Protein AF-A0A9W7Y046-F1 (afdb_monomer)

Nearest PDB structures (foldseek):
  8bvw-assembly1_M  TM=7.576E-01  e=1.157E-14  Homo sapiens
  7o4i-assembly1_M  TM=6.828E-01  e=9.650E-15  Saccharomyces cerevisiae S288C
  7nvu-assembly1_M  TM=6.278E-01  e=8.425E-15  Homo sapiens
  8wak-assembly1_R  TM=6.613E-01  e=2.612E-14  Homo sapiens
  4v1o-assembly1_M  TM=6.181E-01  e=2.107E-12  Saccharomyces cerevisiae

Organism: NCBI:txid147472

InterPro domains:
  IPR000812 Transcription factor TFIIB [PR00685] (34-54)
  IPR000812 Transcription factor TFIIB [PR00685] (149-168)
  IPR000812 Transcription factor TFIIB [PR00685] (175-190)
  IPR000812 Transcription factor TFIIB [PR00685] (256-272)
  IPR000812 Transcription factor TFIIB [PR00685] (288-302)
  IPR000812 Transcription factor TFIIB [PTHR11618] (19-299)
  IPR013137 Zinc finger, TFIIB-type [PS51134] (16-49)
  IPR013150 Transcription factor TFIIB, cyclin-like domain [PF00382] (99-188)
  IPR013150 Transcription factor TFIIB, cyclin-like domain [PF00382] (221-301)
  IPR013763 Cyclin-like domain [SM00385] (107-188)
  IPR013763 Cyclin-like domain [SM00385] (221-302)
  IPR023486 Transcription factor TFIIB, conserved site [PS00782] (141-156)
  IPR023486 Transcription factor TFIIB, conserved site [PS00782] (255-270)
  IPR036915 Cyclin-like superfamily [SSF47954] (101-190)
  IPR036915 Cyclin-like superfamily [SSF47954] (221-318)

pLDDT: mean 77.91, std 18.5, range [30.05, 95.5]

Mean predicted aligned error: 15.94 Å

Radius of gyration: 34.75 Å; Cα contacts (8 Å, |Δi|>4): 343; chains: 1; bounding box: 78×61×117 Å

Foldseek 3Di:
DDDDDDDPPDDDDACPVCADPPPRDHNFDWDADPVFRFIAGPPPRDGRGGHPPPCPPPPDPPPPPPDDDDDDDDDPPDPDPVVVVVVVVVVVVVVVVLVVLLVVLLVLLVVLCVLVVHDPVLSVQLNVLLVVCVVVVLPPPADSLLLSLLSSQLSCQLVLNHDDLVSSCVSSVDDSVRNVVSNVVSLCPVPVCVVVPPPDDDDDDDPNRPNVSSPDNALLSVLVVLCVQVVHDPLLSVLLNLLLVLCVVVVLVPPDDSLLSSLLSSQQSCLQLVNHDDLVSSCVSSVHDSVSSVVSNQSCLVCVVVSCPPVSCVSHVSGDPVSDDDD

Solvent-accessible surface area (backbone atoms only — not comparable to full-atom values): 19439 Å² total; per-residue (Å²): 143,84,82,88,78,85,77,80,79,76,82,75,81,64,70,85,75,50,49,38,92,89,79,63,39,75,73,55,58,72,42,75,41,81,91,73,26,26,35,25,32,72,85,77,64,46,76,58,40,79,56,59,66,80,66,71,74,76,82,68,78,80,78,85,76,86,71,91,71,93,78,79,92,80,72,79,75,78,66,54,72,69,56,46,50,52,52,52,52,49,52,51,52,50,53,56,48,52,53,53,51,50,54,48,43,53,49,50,43,54,52,52,39,59,78,66,71,55,59,82,77,43,54,62,49,18,50,53,48,42,55,52,35,53,77,70,54,64,54,73,96,51,60,64,68,31,46,36,53,22,26,42,54,51,28,27,31,68,71,66,52,63,74,58,67,68,64,53,27,68,78,69,73,42,59,64,69,54,29,51,55,43,31,52,54,47,48,51,62,66,56,62,43,57,77,73,66,73,69,86,86,79,94,69,99,66,80,82,72,67,70,73,60,60,73,61,80,58,36,64,59,47,40,59,56,49,31,56,78,66,71,52,55,69,45,34,44,50,25,18,45,48,39,46,50,44,40,62,78,66,48,75,61,67,96,57,56,44,64,50,51,29,46,21,28,43,51,50,21,20,22,24,46,72,52,70,66,58,58,63,62,49,19,68,71,63,72,45,58,47,68,57,34,51,62,43,36,43,52,52,61,72,44,35,80,76,50,56,37,71,75,41,36,74,54,31,98,61,36,37,79,86,56,53,76,86,121

Structure (mmCIF, N/CA/C/O backbone):
data_AF-A0A9W7Y046-F1
#
_entry.id   AF-A0A9W7Y046-F1
#
loop_
_atom_site.group_PDB
_atom_site.id
_atom_site.type_symbol
_atom_site.label_atom_id
_atom_site.label_alt_id
_atom_site.label_comp_id
_atom_site.label_asym_id
_atom_site.label_entity_id
_atom_site.label_seq_id
_atom_site.pdbx_PDB_ins_code
_atom_site.Cartn_x
_atom_site.Cartn_y
_atom_site.Cartn_z
_atom_site.occupancy
_atom_site.B_iso_or_equiv
_atom_site.auth_seq_id
_atom_site.auth_comp_id
_atom_site.auth_asym_id
_atom_site.auth_atom_id
_atom_site.pdbx_PDB_model_num
ATOM 1 N N . MET A 1 1 ? -21.979 45.450 90.073 1.00 40.62 1 MET A N 1
ATOM 2 C CA . MET A 1 1 ? -21.572 46.487 89.104 1.00 40.62 1 MET A CA 1
ATOM 3 C C . MET A 1 1 ? -20.265 46.067 88.456 1.00 40.62 1 MET A C 1
ATOM 5 O O . MET A 1 1 ? -19.245 46.140 89.117 1.00 40.62 1 MET A O 1
ATOM 9 N N . ALA A 1 2 ? -20.322 45.573 87.221 1.00 33.94 2 ALA A N 1
ATOM 10 C CA . ALA A 1 2 ? -19.276 45.681 86.200 1.00 33.94 2 ALA A CA 1
ATOM 11 C C . ALA A 1 2 ? -19.815 44.972 84.953 1.00 33.94 2 ALA A C 1
ATOM 13 O O . ALA A 1 2 ? -20.138 43.789 84.965 1.00 33.94 2 ALA A O 1
ATOM 14 N N . THR A 1 3 ? -20.033 45.780 83.935 1.00 31.23 3 THR A N 1
ATOM 15 C CA . THR A 1 3 ? -20.720 45.534 82.673 1.00 31.23 3 THR A CA 1
ATOM 16 C C . THR A 1 3 ? -20.011 44.518 81.780 1.00 31.23 3 THR A C 1
ATOM 18 O O . THR A 1 3 ? -18.800 44.593 81.589 1.00 31.23 3 THR A O 1
ATOM 21 N N . ALA A 1 4 ? -20.795 43.629 81.166 1.00 31.83 4 ALA A N 1
ATOM 22 C CA . ALA A 1 4 ? -20.391 42.854 80.002 1.00 31.83 4 ALA A CA 1
ATOM 23 C C . ALA A 1 4 ? -20.115 43.806 78.825 1.00 31.83 4 ALA A C 1
ATOM 25 O O . ALA A 1 4 ? -21.017 44.501 78.359 1.00 31.83 4 ALA A O 1
ATOM 26 N N . ALA A 1 5 ? -18.865 43.845 78.363 1.00 31.48 5 ALA A N 1
ATOM 27 C CA . ALA A 1 5 ? -18.494 44.468 77.101 1.00 31.48 5 ALA A CA 1
ATOM 28 C C . ALA A 1 5 ? -18.494 43.384 76.018 1.00 31.48 5 ALA A C 1
ATOM 30 O O . ALA A 1 5 ? -17.577 42.572 75.913 1.00 31.48 5 ALA A O 1
ATOM 31 N N . THR A 1 6 ? -19.565 43.360 75.237 1.00 34.47 6 THR A N 1
ATOM 32 C CA . THR A 1 6 ? -19.702 42.580 74.010 1.00 34.47 6 THR A CA 1
ATOM 33 C C . THR A 1 6 ? -18.684 43.103 72.992 1.00 34.47 6 THR A C 1
ATOM 35 O O . THR A 1 6 ? -18.906 44.152 72.391 1.00 34.47 6 THR A O 1
ATOM 38 N N . SER A 1 7 ? -17.552 42.418 72.790 1.00 32.16 7 SER A N 1
ATOM 39 C CA . SER A 1 7 ? -16.697 42.696 71.632 1.00 32.16 7 SER A CA 1
ATOM 40 C C . SER A 1 7 ? -17.221 41.892 70.444 1.00 32.16 7 SER A C 1
ATOM 42 O O . SER A 1 7 ? -17.138 40.667 70.376 1.00 32.16 7 SER A O 1
ATOM 44 N N . ALA A 1 8 ? -17.849 42.607 69.515 1.00 30.09 8 ALA A N 1
ATOM 45 C CA . ALA A 1 8 ? -18.245 42.077 68.226 1.00 30.09 8 ALA A CA 1
ATOM 46 C C . ALA A 1 8 ? -16.988 41.596 67.484 1.00 30.09 8 ALA A C 1
ATOM 48 O O . ALA A 1 8 ? -16.158 42.404 67.068 1.00 30.09 8 ALA A O 1
ATOM 49 N N . ALA A 1 9 ? -16.835 40.280 67.323 1.00 30.70 9 ALA A N 1
ATOM 50 C CA . ALA A 1 9 ? -15.861 39.724 66.398 1.00 30.70 9 ALA A CA 1
ATOM 51 C C . ALA A 1 9 ? -16.276 40.154 64.985 1.00 30.70 9 ALA A C 1
ATOM 53 O O . ALA A 1 9 ? -17.263 39.666 64.435 1.00 30.70 9 ALA A O 1
ATOM 54 N N . ALA A 1 10 ? -15.558 41.136 64.443 1.00 30.05 10 ALA A N 1
ATOM 55 C CA . ALA A 1 10 ? -15.761 41.646 63.101 1.00 30.05 10 ALA A CA 1
ATOM 56 C C . ALA A 1 10 ? -15.714 40.483 62.101 1.00 30.05 10 ALA A C 1
ATOM 58 O O . ALA A 1 10 ? -14.707 39.781 61.986 1.00 30.05 10 ALA A O 1
ATOM 59 N N . VAL A 1 11 ? -16.817 40.282 61.382 1.00 34.81 11 VAL A N 1
ATOM 60 C CA . VAL A 1 11 ? -16.889 39.379 60.235 1.00 34.81 11 VAL A CA 1
ATOM 61 C C . VAL A 1 11 ? -15.851 39.865 59.221 1.00 34.81 11 VAL A C 1
ATOM 63 O O . VAL A 1 11 ? -16.035 40.907 58.593 1.00 34.81 11 VAL A O 1
ATOM 66 N N . ARG A 1 12 ? -14.723 39.156 59.094 1.00 36.94 12 ARG A N 1
ATOM 67 C CA . ARG A 1 12 ? -13.732 39.437 58.046 1.00 36.94 12 ARG A CA 1
ATOM 68 C C . ARG A 1 12 ? -14.394 39.157 56.685 1.00 36.94 12 ARG A C 1
ATOM 70 O O . ARG A 1 12 ? -14.942 38.066 56.516 1.00 36.94 12 ARG A O 1
ATOM 77 N N . PRO A 1 13 ? -14.397 40.109 55.733 1.00 40.88 13 PRO A N 1
ATOM 78 C CA . PRO A 1 13 ? -15.029 39.905 54.434 1.00 40.88 13 PRO A CA 1
ATOM 79 C C . PRO A 1 13 ? -14.355 38.744 53.693 1.00 40.88 13 PRO A C 1
ATOM 81 O O . PRO A 1 13 ? -13.132 38.618 53.698 1.00 40.88 13 PRO A O 1
ATOM 84 N N . SER A 1 14 ? -15.172 37.875 53.091 1.00 47.06 14 SER A N 1
ATOM 85 C CA . SER A 1 14 ? -14.705 36.712 52.336 1.00 47.06 14 SER A CA 1
ATOM 86 C C . SER A 1 14 ? -14.016 37.132 51.033 1.00 47.06 14 SER A C 1
ATOM 88 O O . SER A 1 14 ? -14.243 38.229 50.522 1.00 47.06 14 SER A O 1
ATOM 90 N N . ALA A 1 15 ? -13.226 36.220 50.458 1.00 51.12 15 ALA A N 1
ATOM 91 C CA . ALA A 1 15 ? -12.509 36.339 49.181 1.00 51.12 15 ALA A CA 1
ATOM 92 C C . ALA A 1 15 ? -13.356 36.758 47.946 1.00 51.12 15 ALA A C 1
ATOM 94 O O . ALA A 1 15 ? -12.827 36.846 46.840 1.00 51.12 15 ALA A O 1
ATOM 95 N N . ALA A 1 16 ? -14.657 37.026 48.099 1.00 54.25 16 ALA A N 1
ATOM 96 C CA . ALA A 1 16 ? -15.565 37.442 47.033 1.00 54.25 16 ALA A CA 1
ATOM 97 C C . ALA A 1 16 ? -15.310 38.870 46.503 1.00 54.25 16 ALA A C 1
ATOM 99 O O . ALA A 1 16 ? -15.777 39.200 45.417 1.00 54.25 16 ALA A O 1
ATOM 100 N N . SER A 1 17 ? -14.579 39.718 47.235 1.00 58.78 17 SER A N 1
ATOM 101 C CA . SER A 1 17 ? -14.312 41.113 46.843 1.00 58.78 17 SER A CA 1
ATOM 102 C C . SER A 1 17 ? -13.130 41.293 45.881 1.00 58.78 17 SER A C 1
ATOM 104 O O . SER A 1 17 ? -12.908 42.405 45.411 1.00 58.78 17 SER A O 1
ATOM 106 N N . GLY A 1 18 ? -12.364 40.235 45.580 1.00 66.75 18 GLY A N 1
ATOM 107 C CA . GLY A 1 18 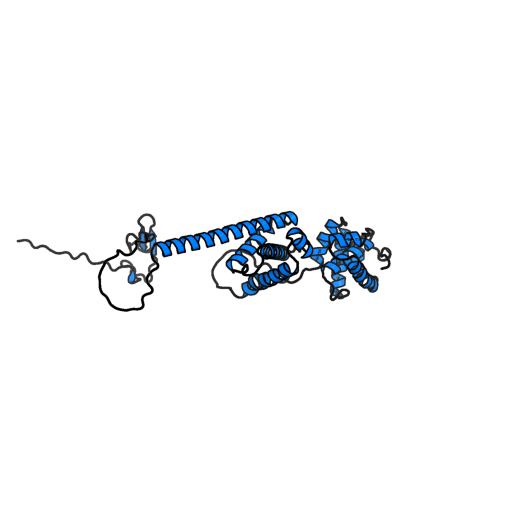? -11.236 40.299 44.642 1.00 66.75 18 GLY A CA 1
ATOM 108 C C . GLY A 1 18 ? -10.060 41.175 45.098 1.00 66.75 18 GLY A C 1
ATOM 109 O O . GLY A 1 18 ? -9.217 41.511 44.272 1.00 66.75 18 GLY A O 1
ATOM 110 N N . VAL A 1 19 ? -9.993 41.540 46.385 1.00 78.31 19 VAL A N 1
ATOM 111 C CA . VAL A 1 19 ? -8.955 42.396 46.988 1.00 78.31 19 VAL A CA 1
ATOM 112 C C . VAL A 1 19 ? -8.397 41.713 48.240 1.00 78.31 19 VAL A C 1
ATOM 114 O O . VAL A 1 19 ? -9.167 41.231 49.071 1.00 78.31 19 VAL A O 1
ATOM 117 N N . CYS A 1 20 ? -7.070 41.689 48.416 1.00 74.56 20 CYS A N 1
ATOM 118 C CA . CYS A 1 20 ? -6.472 41.196 49.666 1.00 74.56 20 CYS A CA 1
ATOM 119 C C . CYS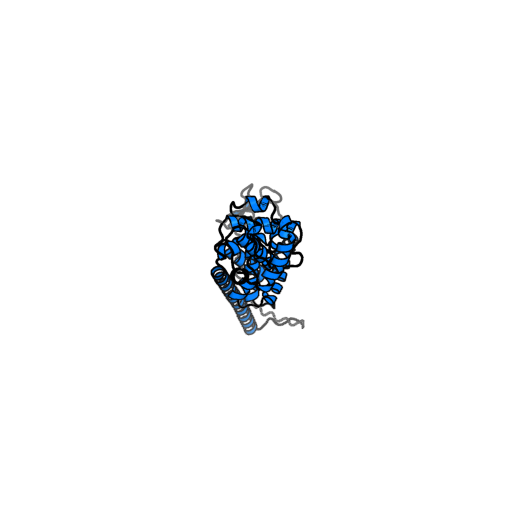 A 1 20 ? -6.765 42.168 50.832 1.00 74.56 20 CYS A C 1
ATOM 121 O O . CYS A 1 20 ? -6.488 43.362 50.694 1.00 74.56 20 CYS A O 1
ATOM 123 N N . PRO A 1 21 ? -7.273 41.701 51.990 1.00 71.75 21 PRO A N 1
ATOM 124 C CA . PRO A 1 21 ? -7.640 42.574 53.109 1.00 71.75 21 PRO A CA 1
ATOM 125 C C . PRO A 1 21 ? -6.453 43.332 53.724 1.00 71.75 21 PRO A C 1
ATOM 127 O O . PRO A 1 21 ? -6.637 44.459 54.182 1.00 71.75 21 PRO A O 1
ATOM 130 N N . ASP A 1 22 ? -5.249 42.753 53.693 1.00 77.12 22 ASP A N 1
ATOM 131 C CA . ASP A 1 22 ? -4.083 43.328 54.375 1.00 77.12 22 ASP A CA 1
ATOM 132 C C . ASP A 1 22 ? -3.225 44.206 53.445 1.00 77.12 22 ASP A C 1
ATOM 134 O O . ASP A 1 22 ? -2.802 45.288 53.845 1.00 77.12 22 ASP A O 1
ATOM 138 N N . CYS A 1 23 ? -3.013 43.810 52.183 1.00 81.62 23 CYS A N 1
ATOM 139 C CA . CYS A 1 23 ? -2.178 44.570 51.235 1.00 81.62 23 CYS A CA 1
ATOM 140 C C . CYS A 1 23 ? -2.959 45.323 50.142 1.00 81.62 23 CYS A C 1
ATOM 142 O O . CYS A 1 23 ? -2.359 46.068 49.371 1.00 81.62 23 CYS A O 1
ATOM 144 N N . ARG A 1 24 ? -4.288 45.152 50.070 1.00 76.75 24 ARG A N 1
ATOM 145 C CA . ARG A 1 24 ? -5.211 45.847 49.145 1.00 76.75 24 ARG A CA 1
ATOM 146 C C . ARG A 1 24 ? -4.882 45.735 47.644 1.00 76.75 24 ARG A C 1
ATOM 148 O O . ARG A 1 24 ? -5.376 46.523 46.842 1.00 76.75 24 ARG A O 1
ATOM 155 N N . LEU A 1 25 ? -4.090 44.739 47.246 1.00 75.88 25 LEU A N 1
ATOM 156 C CA . LEU A 1 25 ? -3.794 44.429 45.842 1.00 75.88 25 LEU A CA 1
ATOM 157 C C . LEU A 1 25 ? -5.026 43.869 45.111 1.00 75.88 25 LEU A C 1
ATOM 159 O O . LEU A 1 25 ? -5.769 43.067 45.682 1.00 75.88 2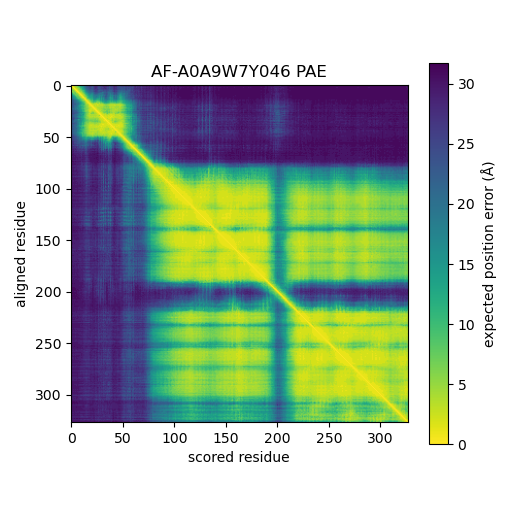5 LEU A O 1
ATOM 163 N N . THR A 1 26 ? -5.206 44.285 43.849 1.00 74.88 26 THR A N 1
ATOM 164 C CA . THR A 1 26 ? -6.344 43.919 42.984 1.00 74.88 26 THR A CA 1
ATOM 165 C C . THR A 1 26 ? -5.859 43.596 41.555 1.00 74.88 26 THR A C 1
ATOM 167 O O . THR A 1 26 ? -5.340 44.502 40.902 1.00 74.88 26 THR A O 1
ATOM 170 N N . PRO A 1 27 ? -6.036 42.367 41.028 1.00 64.88 27 PRO A N 1
ATOM 171 C CA . PRO A 1 27 ? -6.380 41.142 41.752 1.00 64.88 27 PRO A CA 1
ATOM 172 C C . PRO A 1 27 ? -5.184 40.633 42.586 1.00 64.88 27 PRO A C 1
ATOM 174 O O . PRO A 1 27 ? -4.038 40.772 42.153 1.00 64.88 27 PRO A O 1
ATOM 177 N N . PRO A 1 28 ? -5.406 40.057 43.780 1.00 72.31 28 PRO A N 1
ATOM 178 C CA . PRO A 1 28 ? -4.328 39.503 44.585 1.00 72.31 28 PRO A CA 1
ATOM 179 C C . PRO A 1 28 ? -3.782 38.223 43.950 1.00 72.31 28 PRO A C 1
ATOM 181 O O . PRO A 1 28 ? -4.543 37.372 43.492 1.00 72.31 28 PRO A O 1
ATOM 184 N N . ASP A 1 29 ? -2.462 38.073 43.971 1.00 76.38 29 ASP A N 1
ATOM 185 C CA . ASP A 1 29 ? -1.803 36.821 43.611 1.00 76.38 29 ASP A CA 1
ATOM 186 C C . ASP A 1 29 ? -1.935 35.840 44.788 1.00 76.38 29 ASP A C 1
ATOM 188 O O . ASP A 1 29 ? -1.504 36.143 45.910 1.00 76.38 29 ASP A O 1
ATOM 192 N N . LEU A 1 30 ? -2.623 34.718 44.565 1.00 80.69 30 LEU A N 1
ATOM 193 C CA . LEU A 1 30 ? -3.033 33.773 45.606 1.00 80.69 30 LEU A CA 1
ATOM 194 C C . LEU A 1 30 ? -2.348 32.423 45.402 1.00 80.69 30 LEU A C 1
ATOM 196 O O . LEU A 1 30 ? -2.475 31.796 44.351 1.00 80.69 30 LEU A O 1
ATOM 200 N N . VAL A 1 31 ? -1.677 31.951 46.448 1.00 79.06 31 VAL A N 1
ATOM 201 C CA . VAL A 1 31 ? -0.983 30.664 46.493 1.00 79.06 31 VAL A CA 1
ATOM 202 C C . VAL A 1 31 ? -1.699 29.752 47.480 1.00 79.06 31 VAL A C 1
ATOM 204 O O . VAL A 1 31 ? -2.110 30.172 48.560 1.00 79.06 31 VAL A O 1
ATOM 207 N N . HIS A 1 32 ? -1.863 28.491 47.098 1.00 78.94 32 HIS A N 1
ATOM 208 C CA . HIS A 1 32 ? -2.494 27.486 47.941 1.00 78.94 32 HIS A CA 1
ATOM 209 C C . HIS A 1 32 ? -1.436 26.797 48.804 1.00 78.94 32 HIS A C 1
ATOM 211 O O . HIS A 1 32 ? -0.511 26.182 48.266 1.00 78.94 32 HIS A O 1
ATOM 217 N N . ASP A 1 33 ? -1.578 26.870 50.125 1.00 78.56 33 ASP A N 1
ATOM 218 C CA . ASP A 1 33 ? -0.764 26.069 51.032 1.00 78.56 33 ASP A CA 1
ATOM 219 C C . ASP A 1 33 ? -1.424 24.701 51.223 1.00 78.56 33 ASP A C 1
ATOM 221 O O . ASP A 1 33 ? -2.427 24.547 51.919 1.00 78.56 33 ASP A O 1
ATOM 225 N N . PHE A 1 34 ? -0.860 23.686 50.572 1.00 69.31 34 PHE A N 1
ATOM 226 C CA . PHE A 1 34 ? -1.387 22.322 50.598 1.00 69.31 34 PHE A CA 1
ATOM 227 C C . PHE A 1 34 ? -1.268 21.642 51.968 1.00 69.31 34 PHE A C 1
ATOM 229 O O . PHE A 1 34 ? -1.985 20.670 52.210 1.00 69.31 34 PHE A O 1
ATOM 236 N N . ALA A 1 35 ? -0.389 22.117 52.858 1.00 72.31 35 ALA A N 1
ATOM 237 C CA . ALA A 1 35 ? -0.226 21.523 54.185 1.00 72.31 35 ALA A CA 1
ATOM 238 C C . ALA A 1 35 ? -1.354 21.938 55.142 1.00 72.31 35 ALA A C 1
ATOM 240 O O . ALA A 1 35 ? -1.799 21.139 55.967 1.00 72.31 35 ALA A O 1
ATOM 241 N N . THR A 1 36 ? -1.834 23.175 55.015 1.00 73.50 36 THR A N 1
ATOM 242 C CA . THR A 1 36 ? -2.875 23.754 55.879 1.00 73.50 36 THR A CA 1
ATOM 243 C C . THR A 1 36 ? -4.252 23.789 55.208 1.00 73.50 36 THR A C 1
ATOM 245 O O . THR A 1 36 ? -5.276 23.750 55.897 1.00 73.50 36 THR A O 1
ATOM 248 N N . GLY A 1 37 ? -4.288 23.771 53.871 1.00 71.25 37 GLY A N 1
ATOM 249 C CA . GLY A 1 37 ? -5.496 23.929 53.061 1.00 71.25 37 GLY A CA 1
ATOM 250 C C . GLY A 1 37 ? -5.953 25.383 52.946 1.00 71.25 37 GLY A C 1
ATOM 251 O O . GLY A 1 37 ? -7.127 25.627 52.672 1.00 71.25 37 GLY A O 1
ATOM 252 N N . ASP A 1 38 ? -5.064 26.342 53.198 1.00 80.31 38 ASP A N 1
ATOM 253 C CA . ASP A 1 38 ? -5.376 27.768 53.192 1.00 80.31 38 ASP A CA 1
ATOM 254 C C . ASP A 1 38 ? -4.983 28.423 51.857 1.00 80.31 38 ASP A C 1
ATOM 256 O O . ASP A 1 38 ? -4.019 28.028 51.195 1.00 80.31 38 ASP A O 1
ATOM 260 N N . LEU A 1 39 ? -5.731 29.457 51.462 1.00 81.50 39 LEU A N 1
ATOM 261 C CA . LEU A 1 39 ? -5.325 30.371 50.393 1.00 81.50 39 LEU A CA 1
ATOM 262 C C . LEU A 1 39 ? -4.586 31.553 51.001 1.00 81.50 39 LEU A C 1
ATOM 264 O O . LEU A 1 39 ? -5.178 32.358 51.725 1.00 81.50 39 LEU A O 1
ATOM 268 N N . LEU A 1 40 ? -3.312 31.680 50.656 1.00 84.12 40 LEU A N 1
ATOM 269 C CA . LEU A 1 40 ? -2.432 32.737 51.127 1.00 84.12 40 LEU A CA 1
ATOM 270 C C . LEU A 1 40 ? -2.189 33.752 50.009 1.00 84.12 40 LEU A C 1
ATOM 272 O O . LEU A 1 40 ? -2.047 33.391 48.841 1.00 84.12 40 LEU A O 1
ATOM 276 N N . CYS A 1 41 ? -2.110 35.036 50.350 1.00 80.94 41 CYS A N 1
ATOM 277 C CA . CYS A 1 41 ? -1.620 36.042 49.411 1.00 80.94 41 CYS A CA 1
ATOM 278 C C . CYS A 1 41 ? -0.097 35.924 49.262 1.00 80.94 41 CYS A C 1
ATOM 280 O O . CYS A 1 41 ? 0.617 36.025 50.257 1.00 80.94 41 CYS A O 1
ATOM 282 N N . ALA A 1 42 ? 0.409 35.810 48.031 1.00 81.31 42 ALA A N 1
ATOM 283 C CA . ALA A 1 42 ? 1.843 35.672 47.756 1.00 81.31 42 ALA A CA 1
ATOM 284 C C . ALA A 1 42 ? 2.688 36.859 48.261 1.00 81.31 42 ALA A C 1
ATOM 286 O O . ALA A 1 42 ? 3.885 36.719 48.490 1.00 81.31 42 ALA A O 1
ATOM 287 N N . HIS A 1 43 ? 2.074 38.036 48.419 1.00 80.38 43 HIS A N 1
ATOM 288 C CA . HIS A 1 43 ? 2.790 39.278 48.709 1.00 80.38 43 HIS A CA 1
ATOM 289 C C . HIS A 1 43 ? 2.929 39.583 50.207 1.00 80.38 43 HIS A C 1
ATOM 291 O O . HIS A 1 43 ? 3.952 40.100 50.638 1.00 80.38 43 HIS A O 1
ATOM 297 N N . CYS A 1 44 ? 1.901 39.286 51.010 1.00 82.44 44 CYS A N 1
ATOM 298 C CA . CYS A 1 44 ? 1.892 39.581 52.450 1.00 82.44 44 CYS A CA 1
ATOM 299 C C . CYS A 1 44 ? 1.681 38.343 53.331 1.00 82.44 44 CYS A C 1
ATOM 301 O O . CYS A 1 44 ? 1.613 38.471 54.549 1.00 82.44 44 CYS A O 1
ATOM 303 N N . ASN A 1 45 ? 1.553 37.158 52.724 1.00 77.81 45 ASN A N 1
ATOM 304 C CA . ASN A 1 45 ? 1.323 35.873 53.387 1.00 77.81 45 ASN A CA 1
ATOM 305 C C . ASN A 1 45 ? 0.083 35.816 54.296 1.00 77.81 45 ASN A C 1
ATOM 307 O O . ASN A 1 45 ? -0.064 34.911 55.115 1.00 77.81 45 ASN A O 1
ATOM 311 N N . ALA A 1 46 ? -0.832 36.774 54.140 1.00 81.56 46 ALA A N 1
ATOM 312 C CA . ALA A 1 46 ? -2.098 36.786 54.847 1.00 81.56 46 ALA A CA 1
ATOM 313 C C . ALA A 1 46 ? -3.004 35.667 54.326 1.00 81.56 46 ALA A C 1
ATOM 315 O O . ALA A 1 46 ? -3.137 35.495 53.110 1.00 81.56 46 ALA A O 1
ATOM 316 N N . SER A 1 47 ? -3.658 34.946 55.240 1.00 79.50 47 SER A N 1
ATOM 317 C CA . SER A 1 47 ? -4.695 33.981 54.874 1.00 79.50 47 SER A CA 1
ATOM 318 C C . SER A 1 47 ? -5.943 34.719 54.403 1.00 79.50 47 SER A C 1
ATOM 320 O O . SER A 1 47 ? -6.597 35.437 55.165 1.00 79.50 47 SER A O 1
ATOM 322 N N . VAL A 1 48 ? -6.234 34.568 53.112 1.00 76.94 48 VAL A N 1
ATOM 323 C CA . VAL A 1 48 ? -7.400 35.146 52.435 1.00 76.94 48 VAL A CA 1
ATOM 324 C C . VAL A 1 48 ? -8.604 34.207 52.552 1.00 76.94 48 VAL A C 1
ATOM 326 O O . VAL A 1 48 ? -9.748 34.664 52.565 1.00 76.94 48 VAL A O 1
ATOM 329 N N . ALA A 1 49 ? -8.366 32.901 52.694 1.00 72.62 49 ALA A N 1
ATOM 330 C CA . ALA A 1 49 ? -9.394 31.926 53.040 1.00 72.62 49 ALA A CA 1
ATOM 331 C C . ALA A 1 49 ? -8.787 30.755 53.819 1.00 72.62 49 ALA A C 1
ATOM 333 O O . ALA A 1 49 ? -7.779 30.187 53.400 1.00 72.62 49 ALA A O 1
ATOM 334 N N . HIS A 1 50 ? -9.442 30.367 54.913 1.00 72.44 50 HIS A N 1
ATOM 335 C CA . HIS A 1 50 ? -9.048 29.206 55.701 1.00 72.44 50 HIS A CA 1
ATOM 336 C C . HIS A 1 50 ? -9.759 27.937 55.235 1.00 72.44 50 HIS A C 1
ATOM 338 O O . HIS A 1 50 ? -10.975 27.941 55.025 1.00 72.44 50 HIS A O 1
ATOM 344 N N . ARG A 1 51 ? -8.998 26.843 55.159 1.00 63.06 51 ARG A N 1
ATOM 345 C CA . ARG A 1 51 ? -9.461 25.470 54.970 1.00 63.06 51 ARG A CA 1
ATOM 346 C C . ARG A 1 51 ? -10.417 25.324 53.784 1.00 63.06 51 ARG A C 1
ATOM 348 O O . ARG A 1 51 ? -11.572 24.908 53.929 1.00 63.06 51 ARG A O 1
ATOM 355 N N . LEU A 1 52 ? -9.885 25.536 52.585 1.00 54.12 52 LEU A N 1
ATOM 356 C CA . LEU A 1 52 ? -10.367 24.837 51.403 1.00 54.12 52 LEU A CA 1
ATOM 357 C C . LEU A 1 52 ? -10.071 23.349 51.596 1.00 54.12 52 LEU A C 1
ATOM 359 O O . LEU A 1 52 ? -9.139 22.779 51.036 1.00 54.12 52 LEU A O 1
ATOM 363 N N . THR A 1 53 ? -10.910 22.679 52.388 1.00 48.59 53 THR A N 1
ATOM 364 C CA . THR A 1 53 ? -11.125 21.265 52.116 1.00 48.59 53 THR A CA 1
ATOM 365 C C . THR A 1 53 ? -11.508 21.216 50.648 1.00 48.59 53 THR A C 1
ATOM 367 O O . THR A 1 53 ? -12.523 21.791 50.246 1.00 48.59 53 THR A O 1
ATOM 370 N N . THR A 1 54 ? -10.695 20.555 49.827 1.00 46.16 54 THR A N 1
ATOM 371 C CA . THR A 1 54 ? -11.238 19.920 48.641 1.00 46.16 54 THR A CA 1
ATOM 372 C C . THR A 1 54 ? -12.286 18.968 49.192 1.00 46.16 54 THR A C 1
ATOM 374 O O . THR A 1 54 ? -12.029 17.809 49.515 1.00 46.16 54 THR A O 1
ATOM 377 N N . GLN A 1 55 ? -13.506 19.475 49.366 1.00 48.09 55 GLN A N 1
ATOM 378 C CA . GLN A 1 55 ? -14.670 18.643 49.261 1.00 48.09 55 GLN A CA 1
ATOM 379 C C . GLN A 1 55 ? -14.563 18.106 47.837 1.00 48.09 55 GLN A C 1
ATOM 381 O O . GLN A 1 55 ? -15.105 18.659 46.887 1.00 48.09 55 GLN A O 1
ATOM 386 N N . SER A 1 56 ? -13.818 17.006 47.683 1.00 44.81 56 SER A N 1
ATOM 387 C CA . SER A 1 56 ? -14.308 15.886 46.906 1.00 44.81 56 SER A CA 1
ATOM 388 C C . SER A 1 56 ? -15.754 15.812 47.332 1.00 44.81 56 SER A C 1
ATOM 390 O O . SER A 1 56 ? -16.009 15.450 48.481 1.00 44.81 56 SER A O 1
ATOM 392 N N . ALA A 1 57 ? -16.644 16.375 46.517 1.00 46.53 57 ALA A N 1
ATOM 393 C CA . ALA A 1 57 ? -18.037 16.495 46.860 1.00 46.53 57 ALA A CA 1
ATOM 394 C C . ALA A 1 57 ? -18.475 15.071 47.175 1.00 46.53 57 ALA A C 1
ATOM 396 O O . ALA A 1 57 ? -18.653 14.248 46.275 1.00 46.53 57 ALA A O 1
ATOM 397 N N . LYS A 1 58 ? -18.558 14.737 48.467 1.00 44.34 58 LYS A N 1
ATOM 398 C CA . LYS A 1 58 ? -19.337 13.601 48.905 1.00 44.34 58 LYS A CA 1
ATOM 399 C C . LYS A 1 58 ? -20.722 14.038 48.511 1.00 44.34 58 LYS A C 1
ATOM 401 O O . LYS A 1 58 ? -21.327 14.878 49.166 1.00 44.34 58 LYS A O 1
ATOM 406 N N . TRP A 1 59 ? -21.130 13.562 47.344 1.00 48.75 59 TRP A N 1
ATOM 407 C CA . TRP A 1 59 ? -22.493 13.631 46.896 1.00 48.75 59 TRP A CA 1
ATOM 408 C C . TRP A 1 59 ? -23.330 13.039 48.027 1.00 48.75 59 TRP A C 1
ATOM 410 O O . TRP A 1 59 ? -23.373 11.822 48.213 1.00 48.75 59 TRP A O 1
ATOM 420 N N . SER A 1 60 ? -23.928 13.911 48.826 1.00 42.81 60 SER A N 1
ATOM 421 C CA . SER A 1 60 ? -25.009 13.556 49.723 1.00 42.81 60 SER A CA 1
ATOM 422 C C . SER A 1 60 ? -26.278 13.736 48.901 1.00 42.81 60 SER A C 1
ATOM 424 O O . SER A 1 60 ? -26.501 14.837 48.392 1.00 42.81 60 SER A O 1
ATOM 426 N N . PRO A 1 61 ? -27.092 12.687 48.690 1.00 38.28 61 PRO A N 1
ATOM 427 C CA . PRO A 1 61 ? -28.405 12.904 48.106 1.00 38.28 61 PRO A CA 1
ATOM 428 C C . PRO A 1 61 ? -29.172 13.883 49.013 1.00 38.28 61 PRO A C 1
ATOM 430 O O . PRO A 1 61 ? -28.998 13.819 50.235 1.00 38.28 61 PRO A O 1
ATOM 433 N N . PRO A 1 62 ? -29.977 14.804 48.455 1.00 39.81 62 PRO A N 1
ATOM 434 C CA . PRO A 1 62 ? -30.795 15.686 49.274 1.00 39.81 62 PRO A CA 1
ATOM 435 C C . PRO A 1 62 ? -31.659 14.832 50.205 1.00 39.81 62 PRO A C 1
ATOM 437 O O . PRO A 1 62 ? -32.263 13.846 49.773 1.00 39.81 62 PRO A O 1
ATOM 440 N N . ALA A 1 63 ? -31.654 15.183 51.493 1.00 39.41 63 ALA A N 1
ATOM 441 C CA . ALA A 1 63 ? -32.538 14.578 52.472 1.00 39.41 63 ALA A CA 1
ATOM 442 C C . ALA A 1 63 ? -33.975 14.731 51.964 1.00 39.41 63 ALA A C 1
ATOM 444 O O . ALA A 1 63 ? -34.389 15.822 51.576 1.00 39.41 63 ALA A O 1
ATOM 445 N N . ALA A 1 64 ? -34.711 13.623 51.919 1.00 42.97 64 ALA A N 1
ATOM 446 C CA . ALA A 1 64 ? -36.131 13.635 51.626 1.00 42.97 64 ALA A CA 1
ATOM 447 C C . ALA A 1 64 ? -36.861 14.283 52.811 1.00 42.97 64 ALA A C 1
ATOM 449 O O . ALA A 1 64 ? -37.373 13.596 53.692 1.00 42.97 64 ALA A O 1
ATOM 450 N N . GLU A 1 65 ? -36.880 15.613 52.855 1.00 36.53 65 GLU A N 1
ATOM 451 C CA . GLU A 1 65 ? -37.871 16.337 53.634 1.00 36.53 65 GLU A CA 1
ATOM 452 C C . GLU A 1 65 ? -39.211 16.167 52.921 1.00 36.53 65 GLU A C 1
ATOM 454 O O . GLU A 1 65 ? -39.485 16.741 51.868 1.00 36.53 65 GLU A O 1
ATOM 459 N N . SER A 1 66 ? -40.035 15.296 53.497 1.00 43.69 66 SER A N 1
ATOM 460 C CA . SER A 1 66 ? -41.455 15.188 53.202 1.00 43.69 66 SER A CA 1
ATOM 461 C C . SER A 1 66 ? -42.139 16.487 53.631 1.00 43.69 66 SER A C 1
ATOM 463 O O . SER A 1 66 ? -42.692 16.570 54.729 1.00 43.69 66 SER A O 1
ATOM 465 N N . LEU A 1 67 ? -42.129 17.492 52.759 1.00 39.53 67 LEU A N 1
ATOM 466 C CA . LEU A 1 67 ? -43.105 18.568 52.814 1.00 39.53 67 LEU A CA 1
ATOM 467 C C . LEU A 1 67 ? -44.152 18.305 51.736 1.00 39.53 67 LEU A C 1
ATOM 469 O O . LEU A 1 67 ? -43.937 18.513 50.543 1.00 39.53 67 LEU A O 1
ATOM 473 N N . ALA A 1 68 ? -45.288 17.781 52.185 1.00 42.69 68 ALA A N 1
ATOM 474 C CA . ALA A 1 68 ? -46.490 17.707 51.385 1.00 42.69 68 ALA A CA 1
ATOM 475 C C . ALA A 1 68 ? -46.966 19.135 51.087 1.00 42.69 68 ALA A C 1
ATOM 477 O O . ALA A 1 68 ? -47.597 19.784 51.918 1.00 42.69 68 ALA A O 1
ATOM 478 N N . SER A 1 69 ? -46.676 19.615 49.886 1.00 37.41 69 SER A N 1
ATOM 479 C CA . SER A 1 69 ? -47.404 20.718 49.270 1.00 37.41 69 SER A CA 1
ATOM 480 C C . SER A 1 69 ? -47.705 20.337 47.827 1.00 37.41 69 SER A C 1
ATOM 482 O O . SER A 1 69 ? -46.896 20.422 46.909 1.00 37.41 69 SER A O 1
ATOM 484 N N . SER A 1 70 ? -48.924 19.843 47.658 1.00 45.78 70 SER A N 1
ATOM 485 C CA . SER A 1 70 ? -49.587 19.628 46.385 1.00 45.78 70 SER A CA 1
ATOM 486 C C . SER A 1 70 ? -49.670 20.938 45.606 1.00 45.78 70 SER A C 1
ATOM 488 O O . SER A 1 70 ? -50.376 21.850 46.031 1.00 45.78 70 SER A O 1
ATOM 490 N N . THR A 1 71 ? -48.984 21.033 44.466 1.00 39.97 71 THR A N 1
ATOM 491 C CA . THR A 1 71 ? -49.432 21.790 43.282 1.00 39.97 71 THR A CA 1
ATOM 492 C C . THR A 1 71 ? -48.500 21.575 42.084 1.00 39.97 71 THR A C 1
ATOM 494 O O . THR A 1 71 ? -47.282 21.528 42.209 1.00 39.97 71 THR A O 1
ATOM 497 N N . SER A 1 72 ? -49.125 21.540 40.906 1.00 41.91 72 SER A N 1
ATOM 498 C CA . SER A 1 72 ? -48.577 21.541 39.540 1.00 41.91 72 SER A CA 1
ATOM 499 C C . SER A 1 72 ? -48.171 20.194 38.919 1.00 41.91 72 SER A C 1
ATOM 501 O O . SER A 1 72 ? -47.097 19.630 39.104 1.00 41.91 72 SER A O 1
ATOM 503 N N . SER A 1 73 ? -49.107 19.724 38.098 1.00 48.44 73 SER A N 1
ATOM 504 C CA . SER A 1 73 ? -48.976 18.743 37.033 1.00 48.44 73 SER A CA 1
ATOM 505 C C . SER A 1 73 ? -47.858 19.121 36.056 1.00 48.44 73 SER A C 1
ATOM 507 O O . SER A 1 73 ? -47.807 20.254 35.581 1.00 48.44 73 SER A O 1
ATOM 509 N N . GLY A 1 74 ? -47.011 18.150 35.706 1.00 48.41 74 GLY A N 1
ATOM 510 C CA . GLY A 1 74 ? -46.055 18.260 34.596 1.00 48.41 74 GLY A CA 1
ATOM 511 C C . GLY A 1 74 ? -44.607 17.883 34.916 1.00 48.41 74 GLY A C 1
ATOM 512 O O . GLY A 1 74 ? -43.769 17.922 34.019 1.00 48.41 74 GLY A O 1
ATOM 513 N N . ALA A 1 75 ? -44.287 17.492 36.151 1.00 41.84 75 ALA A N 1
ATOM 514 C CA . ALA A 1 75 ? -42.961 16.977 36.473 1.00 41.84 75 ALA A CA 1
ATOM 515 C C . ALA A 1 75 ? -42.843 15.523 35.998 1.00 41.84 75 ALA A C 1
ATOM 517 O O . ALA A 1 75 ? -43.583 14.651 36.447 1.00 41.84 75 ALA A O 1
ATOM 518 N N . SER A 1 76 ? -41.915 15.264 35.075 1.00 58.25 76 SER A N 1
ATOM 519 C CA . SER A 1 76 ? -41.485 13.900 34.766 1.00 58.25 76 SER A CA 1
ATOM 520 C C . SER A 1 76 ? -41.011 13.260 36.068 1.00 58.25 76 SER A C 1
ATOM 522 O O . SER A 1 76 ? -40.000 13.696 36.621 1.00 58.25 76 SER A O 1
ATOM 524 N N . GLU A 1 77 ? -41.767 12.290 36.588 1.00 59.44 77 GLU A N 1
ATOM 525 C CA . GLU A 1 77 ? -41.384 11.562 37.794 1.00 59.44 77 GLU A CA 1
ATOM 526 C C . GLU A 1 77 ? -39.940 11.061 37.639 1.00 59.44 77 GLU A C 1
ATOM 528 O O . GLU A 1 77 ? -39.595 10.490 36.593 1.00 59.44 77 GLU A O 1
ATOM 533 N N . PRO A 1 78 ? -39.062 11.279 38.637 1.00 62.16 78 PRO A N 1
ATOM 534 C CA . PRO A 1 78 ? -37.733 10.701 38.595 1.00 62.16 78 PRO A CA 1
ATOM 535 C C . PRO A 1 78 ? -37.875 9.177 38.481 1.00 62.16 78 PRO A C 1
ATOM 537 O O . PRO A 1 78 ? -38.723 8.587 39.158 1.00 62.16 78 PRO A O 1
ATOM 540 N N . PRO A 1 79 ? -37.079 8.519 37.618 1.00 67.06 79 PRO A N 1
ATOM 541 C CA . PRO A 1 79 ? -37.195 7.085 37.406 1.00 67.06 79 PRO A CA 1
ATOM 542 C C . PRO A 1 79 ? -37.090 6.364 38.749 1.00 67.06 79 PRO A C 1
ATOM 544 O O . PRO A 1 79 ? -36.210 6.675 39.555 1.00 67.06 79 PRO A O 1
ATOM 547 N N . SER A 1 80 ? -37.978 5.391 38.975 1.00 80.00 80 SER A N 1
ATOM 548 C CA . SER A 1 80 ? -37.949 4.562 40.181 1.00 80.00 80 SER A CA 1
ATOM 549 C C . SER A 1 80 ? -36.526 4.031 40.424 1.00 80.00 80 SER A C 1
ATOM 551 O O . SER A 1 80 ? -35.793 3.773 39.463 1.00 80.00 80 SER A O 1
ATOM 553 N N . PRO A 1 81 ? -36.084 3.849 41.681 1.00 79.19 81 PRO A N 1
ATOM 554 C CA . PRO A 1 81 ? -34.699 3.474 41.989 1.00 79.19 81 PRO A CA 1
ATOM 555 C C . PRO A 1 81 ? -34.254 2.193 41.264 1.00 79.19 81 PRO A C 1
ATOM 557 O O . PRO A 1 81 ? -33.099 2.078 40.856 1.00 79.19 81 PRO A O 1
ATOM 560 N N . ILE A 1 82 ? -35.194 1.276 41.011 1.00 79.38 82 ILE A N 1
ATOM 561 C CA . ILE A 1 82 ? -34.997 0.058 40.216 1.00 79.38 82 ILE A CA 1
ATOM 562 C C . ILE A 1 82 ? -34.712 0.396 38.744 1.00 79.38 82 ILE A C 1
ATOM 564 O O . ILE A 1 82 ? -33.759 -0.126 38.161 1.00 79.38 82 ILE A O 1
ATOM 568 N N . LEU A 1 83 ? -35.496 1.295 38.140 1.00 81.00 83 LEU A N 1
ATOM 569 C CA . LEU A 1 83 ? -35.283 1.749 36.767 1.00 81.00 83 LEU A CA 1
ATOM 570 C C . LEU A 1 83 ? -33.966 2.530 36.638 1.00 81.00 83 LEU A C 1
ATOM 572 O O . LEU A 1 83 ? -33.210 2.290 35.698 1.00 81.00 83 LEU A O 1
ATOM 576 N N . ALA A 1 84 ? -33.636 3.385 37.610 1.00 78.69 84 ALA A N 1
ATOM 577 C CA . ALA A 1 84 ? -32.373 4.122 37.653 1.00 78.69 84 ALA A CA 1
ATOM 578 C C . ALA A 1 84 ? -31.157 3.184 37.793 1.00 78.69 84 ALA A C 1
ATOM 580 O O . ALA A 1 84 ? -30.142 3.359 37.111 1.00 78.69 84 ALA A O 1
ATOM 581 N N . GLN A 1 85 ? -31.252 2.144 38.628 1.00 82.69 85 GLN A N 1
ATOM 582 C CA . GLN A 1 85 ? -30.218 1.113 38.757 1.00 82.69 85 GLN A CA 1
ATOM 583 C C . GLN A 1 85 ? -30.073 0.287 37.469 1.00 82.69 85 GLN A C 1
ATOM 585 O O . GLN A 1 85 ? -28.948 0.035 37.030 1.00 82.69 85 GLN A O 1
ATOM 590 N N . ALA A 1 86 ? -31.183 -0.076 36.821 1.00 79.44 86 ALA A N 1
ATOM 591 C CA . ALA A 1 86 ? -31.180 -0.765 35.530 1.00 79.44 86 ALA A CA 1
ATOM 592 C C . ALA A 1 86 ? -30.607 0.106 34.394 1.00 79.44 86 ALA A C 1
ATOM 594 O O . ALA A 1 86 ? -29.899 -0.388 33.517 1.00 79.44 86 ALA A O 1
ATOM 595 N N . GLN A 1 87 ? -30.863 1.416 34.406 1.00 83.00 87 GLN A N 1
ATOM 596 C CA . GLN A 1 87 ? -30.262 2.363 33.463 1.00 83.00 87 GLN A CA 1
ATOM 597 C C . GLN A 1 87 ? -28.745 2.481 33.673 1.00 83.00 87 GLN A C 1
ATOM 599 O O . GLN A 1 87 ? -27.994 2.450 32.696 1.00 83.00 87 GLN A O 1
ATOM 604 N N . ARG A 1 88 ? -28.276 2.534 34.929 1.00 81.44 88 ARG A N 1
ATOM 605 C CA . ARG A 1 88 ? -26.838 2.548 35.270 1.00 81.44 88 ARG A CA 1
ATOM 606 C C . ARG A 1 88 ? -26.122 1.245 34.904 1.00 81.44 88 ARG A C 1
ATOM 608 O O . ARG A 1 88 ? -24.982 1.276 34.444 1.00 81.44 88 ARG A O 1
ATOM 615 N N . SER A 1 89 ? -26.763 0.090 35.087 1.00 80.94 89 SER A N 1
ATOM 616 C CA . SER A 1 89 ? -26.171 -1.195 34.690 1.00 80.94 89 SER A CA 1
ATOM 617 C C . SER A 1 89 ? -26.082 -1.323 33.167 1.00 80.94 89 SER A C 1
ATOM 619 O O . SER A 1 89 ? -25.049 -1.750 32.645 1.00 80.94 89 SER A O 1
ATOM 621 N N . ARG A 1 90 ? -27.112 -0.862 32.442 1.00 76.88 90 ARG A N 1
ATOM 622 C CA . ARG A 1 90 ? -27.103 -0.784 30.973 1.00 76.88 90 ARG A CA 1
ATOM 623 C C . ARG A 1 90 ? -26.008 0.144 30.453 1.00 76.88 90 ARG A C 1
ATOM 625 O O . ARG A 1 90 ? -25.268 -0.263 29.560 1.00 76.88 90 ARG A O 1
ATOM 632 N N . SER A 1 91 ? -25.857 1.348 31.008 1.00 81.88 91 SER A N 1
ATOM 633 C CA . SER A 1 91 ? -24.808 2.279 30.566 1.00 81.88 91 SER A CA 1
ATOM 634 C C . SER A 1 91 ? -23.405 1.715 30.810 1.00 81.88 91 SER A C 1
ATOM 636 O O . SER A 1 91 ? -22.570 1.740 29.905 1.00 81.88 91 SER A O 1
ATOM 638 N N . ARG A 1 92 ? -23.167 1.089 31.971 1.00 83.62 92 ARG A N 1
ATOM 639 C CA . ARG A 1 92 ? -21.896 0.410 32.271 1.00 83.62 92 ARG A CA 1
ATOM 640 C C . ARG A 1 92 ? -21.603 -0.737 31.298 1.00 83.62 92 ARG A C 1
ATOM 642 O O . ARG A 1 92 ? -20.474 -0.865 30.826 1.00 83.62 92 ARG A O 1
ATOM 649 N N . ALA A 1 93 ? -22.611 -1.539 30.952 1.00 84.12 93 ALA A N 1
ATOM 650 C CA . ALA A 1 93 ? -22.463 -2.639 30.000 1.00 84.12 93 ALA A CA 1
ATOM 651 C C . ALA A 1 93 ? -22.114 -2.153 28.580 1.00 84.12 93 ALA A C 1
ATOM 653 O O . ALA A 1 93 ? -21.318 -2.795 27.888 1.00 84.12 93 ALA A O 1
ATOM 654 N N . VAL A 1 94 ? -22.667 -1.012 28.148 1.00 84.00 94 VAL A N 1
ATOM 655 C CA . VAL A 1 94 ? -22.343 -0.391 26.851 1.00 84.00 94 VAL A CA 1
ATOM 656 C C . VAL A 1 94 ? -20.885 0.064 26.811 1.00 84.00 94 VAL A C 1
ATOM 658 O O . VAL A 1 94 ? -20.172 -0.299 25.875 1.00 84.00 94 VAL A O 1
ATOM 661 N N . VAL A 1 95 ? -20.421 0.776 27.842 1.00 83.38 95 VAL A N 1
ATOM 662 C CA . VAL A 1 95 ? -19.022 1.233 27.937 1.00 83.38 95 VAL A CA 1
ATOM 663 C C . VAL A 1 95 ? -18.061 0.042 27.937 1.00 83.38 95 VAL A C 1
ATOM 665 O O . VAL A 1 95 ? -17.109 0.004 27.163 1.00 83.38 95 VAL A O 1
ATOM 668 N N . GLN A 1 96 ? -18.356 -1.003 28.715 1.00 87.75 96 GLN A N 1
ATOM 669 C CA . GLN A 1 96 ? -17.526 -2.210 28.757 1.00 87.75 96 GLN A CA 1
ATOM 670 C C . GLN A 1 96 ? -17.521 -2.980 27.425 1.00 87.75 96 GLN A C 1
ATOM 672 O O . GLN A 1 96 ? -16.564 -3.685 27.100 1.00 87.75 96 GLN A O 1
ATOM 677 N N . ARG A 1 97 ? -18.596 -2.896 26.633 1.00 85.38 97 ARG A N 1
ATOM 678 C CA . ARG A 1 97 ? -18.629 -3.466 25.280 1.00 85.38 97 ARG A CA 1
ATOM 679 C C . ARG A 1 97 ? -17.759 -2.660 24.316 1.00 85.38 97 ARG A C 1
ATOM 681 O O . ARG A 1 97 ? -17.037 -3.268 23.533 1.00 85.38 97 ARG A O 1
ATOM 688 N N . GLN A 1 98 ? -17.816 -1.331 24.381 1.00 84.69 98 GLN A N 1
ATOM 689 C CA . GLN A 1 98 ? -16.983 -0.451 23.557 1.00 84.69 98 GLN A CA 1
ATOM 690 C C . GLN A 1 98 ? -15.494 -0.655 23.853 1.00 84.69 98 GLN A C 1
ATOM 692 O O . GLN A 1 98 ? -14.725 -0.863 22.919 1.00 84.69 98 GLN A O 1
ATOM 697 N N . GLU A 1 99 ? -15.116 -0.724 25.130 1.00 87.44 99 GLU A N 1
ATOM 698 C CA . GLU A 1 99 ? -13.732 -0.974 25.550 1.00 87.44 99 GLU A CA 1
ATOM 699 C C . GLU A 1 99 ? -13.209 -2.324 25.032 1.00 87.44 99 GLU A C 1
ATOM 701 O O . GLU A 1 99 ? -12.145 -2.401 24.423 1.00 87.44 99 GLU A O 1
ATOM 706 N N . ARG A 1 100 ? -13.998 -3.399 25.169 1.00 88.69 100 ARG A N 1
ATOM 707 C CA . ARG A 1 100 ? -13.625 -4.723 24.635 1.00 88.69 100 ARG A CA 1
ATOM 708 C C . ARG A 1 100 ? -13.472 -4.723 23.113 1.00 88.69 100 ARG A C 1
ATOM 710 O O . ARG A 1 100 ? -12.568 -5.371 22.588 1.00 88.69 100 ARG A O 1
ATOM 717 N N . ASN A 1 101 ? -14.343 -4.011 22.399 1.00 88.00 101 ASN A N 1
ATOM 718 C CA . ASN A 1 101 ? -14.253 -3.890 20.944 1.00 88.00 101 ASN A CA 1
ATOM 719 C C . ASN A 1 101 ? -12.993 -3.123 20.521 1.00 88.00 101 ASN A C 1
ATOM 721 O O . ASN A 1 101 ? -12.316 -3.549 19.586 1.00 88.00 101 ASN A O 1
ATOM 725 N N . LEU A 1 102 ? -12.665 -2.035 21.224 1.00 89.25 102 LEU A N 1
ATOM 726 C CA . LEU A 1 102 ? -11.441 -1.270 21.006 1.00 89.25 102 LEU A CA 1
ATOM 727 C C . LEU A 1 102 ? -10.210 -2.158 21.212 1.00 89.25 102 LEU A C 1
ATOM 729 O O . LEU A 1 102 ? -9.377 -2.261 20.316 1.00 89.25 102 LEU A O 1
ATOM 733 N N . GLN A 1 103 ? -10.128 -2.865 22.340 1.00 91.62 103 GLN A N 1
ATOM 734 C CA . GLN A 1 103 ? -9.011 -3.769 22.637 1.00 91.62 103 GLN A CA 1
ATOM 735 C C . GLN A 1 103 ? -8.848 -4.862 21.576 1.00 91.62 103 GLN A C 1
ATOM 737 O O . GLN A 1 103 ? -7.731 -5.133 21.131 1.00 91.62 103 GLN A O 1
ATOM 742 N N . ARG A 1 104 ? -9.960 -5.441 21.107 1.00 92.69 104 ARG A N 1
ATOM 743 C CA . ARG A 1 104 ? -9.946 -6.405 20.001 1.00 92.69 104 ARG A CA 1
ATOM 744 C C . ARG A 1 104 ? -9.364 -5.792 18.727 1.00 92.69 104 ARG A C 1
ATOM 746 O O . ARG A 1 104 ? -8.480 -6.394 18.124 1.00 92.69 104 ARG A O 1
ATOM 753 N N . ALA A 1 105 ? -9.824 -4.607 18.332 1.00 92.00 105 ALA A N 1
ATOM 754 C CA . ALA A 1 105 ? -9.350 -3.948 17.118 1.00 92.00 105 ALA A CA 1
ATOM 755 C C . ALA A 1 105 ? -7.859 -3.571 17.199 1.00 92.00 105 ALA A C 1
ATOM 757 O O . ALA A 1 105 ? -7.122 -3.769 16.235 1.00 92.00 105 ALA A O 1
ATOM 758 N N . LEU A 1 106 ? -7.382 -3.098 18.355 1.00 94.00 106 LEU A N 1
ATOM 759 C CA . LEU A 1 106 ? -5.956 -2.826 18.582 1.00 94.00 106 LEU A CA 1
ATOM 760 C C . LEU A 1 106 ? -5.111 -4.113 18.489 1.00 94.00 106 LEU A C 1
ATOM 762 O O . LEU A 1 106 ? -4.014 -4.102 17.919 1.00 94.00 106 LEU A O 1
ATOM 766 N N . GLY A 1 107 ? -5.645 -5.237 18.979 1.00 94.75 107 GLY A N 1
ATOM 767 C CA . GLY A 1 107 ? -5.058 -6.564 18.788 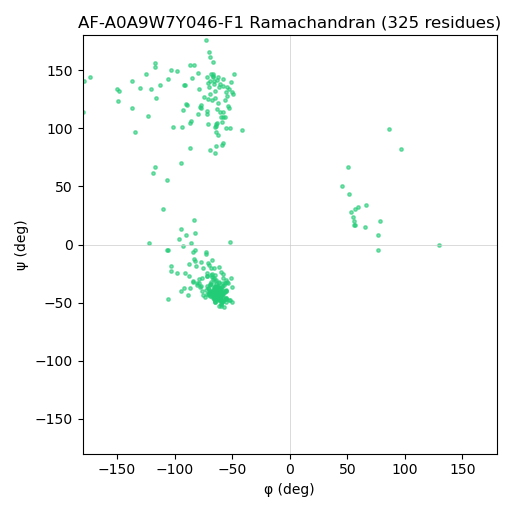1.00 94.75 107 GLY A CA 1
ATOM 768 C C . GLY A 1 107 ? -4.976 -6.968 17.311 1.00 94.75 107 GLY A C 1
ATOM 769 O O . GLY A 1 107 ? -3.909 -7.378 16.851 1.00 94.75 107 GLY A O 1
ATOM 770 N N . GLU A 1 108 ? -6.058 -6.781 16.548 1.00 94.06 108 GLU A N 1
ATOM 771 C CA . GLU A 1 108 ? -6.109 -7.059 15.102 1.00 94.06 108 GLU A CA 1
ATOM 772 C C . GLU A 1 108 ? -5.084 -6.210 14.325 1.00 94.06 108 GLU A C 1
ATOM 774 O O . GLU A 1 108 ? -4.323 -6.748 13.519 1.00 94.06 108 GLU A O 1
ATOM 779 N N . ILE A 1 109 ? -4.970 -4.907 14.616 1.00 95.50 109 ILE A N 1
ATOM 780 C CA . ILE A 1 109 ? -3.961 -4.021 13.998 1.00 95.50 109 ILE A CA 1
ATOM 781 C C . ILE A 1 109 ? -2.545 -4.537 14.267 1.00 95.50 109 ILE A C 1
ATOM 783 O O . ILE A 1 109 ? -1.712 -4.581 13.358 1.00 95.50 109 ILE A O 1
ATOM 787 N N . THR A 1 110 ? -2.280 -4.962 15.502 1.00 95.50 110 THR A N 1
ATOM 788 C CA . THR A 1 110 ? -0.976 -5.506 15.896 1.00 95.50 110 THR A CA 1
ATOM 789 C C . THR A 1 110 ? -0.663 -6.801 15.145 1.00 95.50 110 THR A C 1
ATOM 791 O O . THR A 1 110 ? 0.464 -6.990 14.688 1.00 95.50 110 THR A O 1
ATOM 794 N N . GLN A 1 111 ? -1.652 -7.679 14.956 1.00 95.19 111 GLN A N 1
ATOM 795 C CA . GLN A 1 111 ? -1.501 -8.895 14.150 1.00 95.19 111 GLN A CA 1
ATOM 796 C C . GLN A 1 111 ? -1.233 -8.575 12.673 1.00 95.19 111 GLN A C 1
ATOM 798 O O . GLN A 1 111 ? -0.295 -9.118 12.091 1.00 95.19 111 GLN A O 1
ATOM 803 N N . TYR A 1 112 ? -1.989 -7.653 12.073 1.00 94.69 112 TYR A N 1
ATOM 804 C CA . TYR A 1 112 ? -1.787 -7.248 10.678 1.00 94.69 112 TYR A CA 1
ATOM 805 C C . TYR A 1 112 ? -0.427 -6.594 10.442 1.00 94.69 112 TYR A C 1
ATOM 807 O O . TYR A 1 112 ? 0.193 -6.835 9.407 1.00 94.69 112 TYR A O 1
ATOM 815 N N . SER A 1 113 ? 0.064 -5.812 11.405 1.00 94.88 113 SER A N 1
ATOM 816 C CA . SER A 1 113 ? 1.404 -5.225 11.344 1.00 94.88 113 SER A CA 1
ATOM 817 C C . SER A 1 113 ? 2.500 -6.289 11.293 1.00 94.88 113 SER A C 1
ATOM 819 O O . SER A 1 113 ? 3.478 -6.104 10.572 1.00 94.88 113 SER A O 1
ATOM 821 N N . LYS A 1 114 ? 2.324 -7.399 12.025 1.00 94.00 114 LYS A N 1
ATOM 822 C CA . LYS A 1 114 ? 3.247 -8.542 11.998 1.00 94.0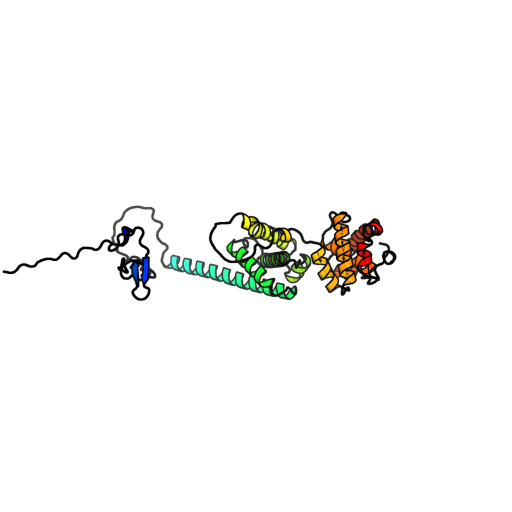0 114 LYS A CA 1
ATOM 823 C C . LYS A 1 114 ? 3.185 -9.281 10.665 1.00 94.00 114 LYS A C 1
ATOM 825 O O . LYS A 1 114 ? 4.224 -9.560 10.098 1.00 94.00 114 LYS A O 1
ATOM 830 N N . TYR A 1 115 ? 1.991 -9.542 10.127 1.00 93.12 115 TYR A N 1
ATOM 831 C CA . TYR A 1 115 ? 1.861 -10.227 8.831 1.00 93.12 115 TYR A CA 1
ATOM 832 C C . TYR A 1 115 ? 2.425 -9.439 7.642 1.00 93.12 115 TYR A C 1
ATOM 834 O O . TYR A 1 115 ? 2.775 -10.033 6.629 1.00 93.12 115 TYR A O 1
ATOM 842 N N . LEU A 1 116 ? 2.469 -8.108 7.738 1.00 91.25 116 LEU A N 1
ATOM 843 C CA . LEU A 1 116 ? 2.976 -7.218 6.688 1.00 91.25 116 LEU A CA 1
ATOM 844 C C . LEU A 1 116 ? 4.447 -6.814 6.882 1.00 91.25 116 LEU A C 1
ATOM 846 O O . LEU A 1 116 ? 4.928 -5.959 6.118 1.00 91.25 116 LEU A O 1
ATOM 850 N N . ASP A 1 117 ? 5.109 -7.374 7.901 1.00 91.00 117 ASP A N 1
ATOM 851 C CA . ASP A 1 117 ? 6.490 -7.085 8.302 1.00 91.00 117 ASP A CA 1
ATOM 852 C C . ASP A 1 117 ? 6.773 -5.574 8.341 1.00 91.00 117 ASP A C 1
ATOM 854 O O . ASP A 1 117 ? 7.690 -5.055 7.699 1.00 91.00 117 ASP A O 1
ATOM 858 N N . LEU A 1 118 ? 5.896 -4.827 9.019 1.00 91.56 118 LEU A N 1
ATOM 859 C CA . LEU A 1 118 ? 6.039 -3.376 9.147 1.00 91.56 118 LEU A CA 1
ATOM 860 C C . LEU A 1 118 ? 7.058 -3.025 10.240 1.00 91.56 118 LEU A C 1
ATOM 862 O O . LEU A 1 118 ? 7.142 -3.734 11.246 1.00 91.56 118 LEU A O 1
ATOM 866 N N . PRO A 1 119 ? 7.805 -1.915 10.094 1.00 91.62 119 PRO A N 1
ATOM 867 C CA . PRO A 1 119 ? 8.757 -1.506 11.113 1.00 91.62 119 PRO A CA 1
ATOM 868 C C . PRO A 1 119 ? 8.048 -1.086 12.403 1.00 91.62 119 PRO A C 1
ATOM 870 O O . PRO A 1 119 ? 6.891 -0.654 12.404 1.00 91.62 119 PRO A O 1
ATOM 873 N N . ALA A 1 120 ? 8.783 -1.155 13.514 1.00 90.38 120 ALA A N 1
ATOM 874 C CA . ALA A 1 120 ? 8.261 -0.868 14.850 1.00 90.38 120 ALA A CA 1
ATOM 875 C C . ALA A 1 120 ? 7.662 0.545 14.989 1.00 90.38 120 ALA A C 1
ATOM 877 O O . ALA A 1 120 ? 6.770 0.754 15.805 1.00 90.38 120 ALA A O 1
ATOM 878 N N . SER A 1 121 ? 8.100 1.503 14.166 1.00 91.19 121 SER A N 1
ATOM 879 C CA . SER A 1 121 ? 7.576 2.870 14.144 1.00 91.19 121 SER A CA 1
ATOM 880 C C . SER A 1 121 ? 6.167 2.985 13.547 1.00 91.19 121 SER A C 1
ATOM 882 O O . SER A 1 121 ? 5.449 3.927 13.886 1.00 91.19 121 SER A O 1
ATOM 884 N N . THR A 1 122 ? 5.729 2.065 12.680 1.00 92.31 122 THR A N 1
ATOM 885 C CA . THR A 1 122 ? 4.422 2.162 11.993 1.00 92.31 122 THR A CA 1
ATOM 886 C C . THR A 1 122 ? 3.257 1.764 12.887 1.00 92.31 122 THR A C 1
ATOM 888 O O . THR A 1 122 ? 2.187 2.372 12.825 1.00 92.31 122 THR A O 1
ATOM 891 N N . LEU A 1 123 ? 3.463 0.766 13.744 1.00 94.00 123 LEU A N 1
ATOM 892 C CA . LEU A 1 123 ? 2.440 0.259 14.653 1.00 94.00 123 LEU A CA 1
ATOM 893 C C . LEU A 1 123 ? 1.861 1.337 15.595 1.00 94.00 123 LEU A C 1
ATOM 895 O O . LEU A 1 123 ? 0.642 1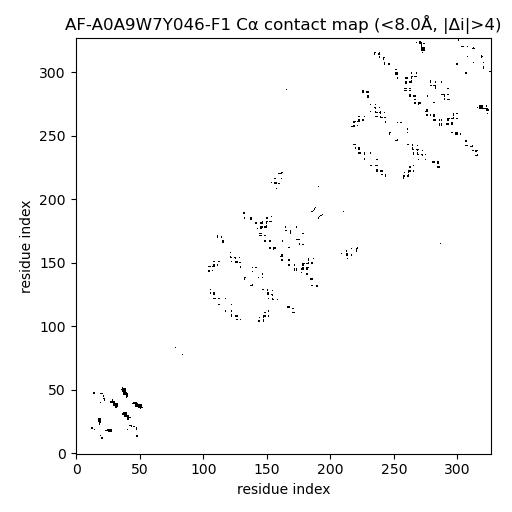.513 15.579 1.00 94.00 123 LEU A O 1
ATOM 899 N N . PRO A 1 124 ? 2.656 2.100 16.376 1.00 93.94 124 PRO A N 1
ATOM 900 C CA . PRO A 1 124 ? 2.109 3.099 17.298 1.00 93.94 124 PRO A CA 1
ATOM 901 C C . PRO A 1 124 ? 1.323 4.198 16.571 1.00 93.94 124 PRO A C 1
ATOM 903 O O . PRO A 1 124 ? 0.309 4.681 17.078 1.00 93.94 124 PRO A O 1
ATOM 906 N N . LEU A 1 125 ? 1.731 4.547 15.347 1.00 92.06 125 LEU A N 1
ATOM 907 C CA . LEU A 1 125 ? 0.993 5.481 14.502 1.00 92.06 125 LEU A CA 1
ATOM 908 C C . LEU A 1 125 ? -0.364 4.907 14.066 1.00 92.06 125 LEU A C 1
ATOM 910 O O . LEU A 1 125 ? -1.378 5.598 14.133 1.00 92.06 125 LEU A O 1
ATOM 914 N N . ALA A 1 126 ? -0.416 3.640 13.656 1.00 94.38 126 ALA A N 1
ATOM 915 C CA . ALA A 1 126 ? -1.672 2.990 13.284 1.00 94.38 126 ALA A CA 1
ATOM 916 C C . ALA A 1 126 ? -2.649 2.888 14.469 1.00 94.38 126 ALA A C 1
ATOM 918 O O . ALA A 1 126 ? -3.847 3.134 14.301 1.00 94.38 126 ALA A O 1
ATOM 919 N N . LEU A 1 127 ? -2.138 2.576 15.665 1.00 94.38 127 LEU A N 1
ATOM 920 C CA . LEU A 1 127 ? -2.936 2.491 16.892 1.00 94.38 127 LEU A CA 1
ATOM 921 C C . LEU A 1 127 ? -3.498 3.862 17.296 1.00 94.38 127 LEU A C 1
ATOM 923 O O . LEU A 1 127 ? -4.692 3.968 17.583 1.00 94.38 127 LEU A O 1
ATOM 927 N N . SER A 1 128 ? -2.686 4.924 17.245 1.00 92.94 128 SER A N 1
ATOM 928 C CA . SER A 1 128 ? -3.152 6.281 17.568 1.00 92.94 128 SER A CA 1
ATOM 929 C C . SER A 1 128 ? -4.191 6.792 16.563 1.00 92.94 128 SER A C 1
ATOM 931 O O . SER A 1 128 ? -5.184 7.410 16.953 1.00 92.94 128 SER A O 1
ATOM 933 N N . LEU A 1 129 ? -4.037 6.478 15.271 1.00 92.19 129 LEU A N 1
ATOM 934 C CA . LEU A 1 129 ? -5.042 6.786 14.250 1.00 92.19 129 LEU A CA 1
ATOM 935 C C . LEU A 1 129 ? -6.366 6.063 14.506 1.00 92.19 129 LEU A C 1
ATOM 937 O O . LEU A 1 129 ? -7.426 6.657 14.300 1.00 92.19 129 LEU A O 1
ATOM 941 N N . TYR A 1 130 ? -6.325 4.808 14.957 1.00 93.38 130 TYR A N 1
ATOM 942 C CA . TYR A 1 130 ? -7.532 4.059 15.304 1.00 93.38 130 TYR A CA 1
ATOM 943 C C . TYR A 1 130 ? -8.244 4.668 16.517 1.00 93.38 130 TYR A C 1
ATOM 945 O O . TYR A 1 130 ? -9.443 4.933 16.458 1.00 93.38 130 TYR A O 1
ATOM 953 N N . GLN A 1 131 ? -7.507 4.986 17.585 1.00 91.69 131 GLN A N 1
ATOM 954 C CA . GLN A 1 131 ? -8.064 5.641 18.776 1.00 91.69 131 GLN A CA 1
ATOM 955 C C . GLN A 1 131 ? -8.693 7.002 18.443 1.00 91.69 131 GLN A C 1
ATOM 957 O O . GLN A 1 131 ? -9.798 7.308 18.892 1.00 91.69 131 GLN A O 1
ATOM 962 N N . ARG A 1 132 ? -8.042 7.798 17.585 1.00 90.31 132 ARG A N 1
ATOM 963 C CA . ARG A 1 132 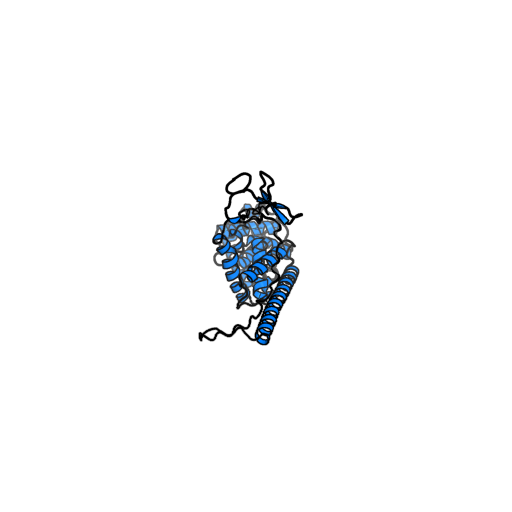? -8.603 9.061 17.077 1.00 90.31 132 ARG A CA 1
ATOM 964 C C . ARG A 1 132 ? -9.872 8.841 16.252 1.00 90.31 132 ARG A C 1
ATOM 966 O O . ARG A 1 132 ? -10.819 9.615 16.372 1.00 90.31 132 ARG A O 1
ATOM 973 N N . ALA A 1 133 ? -9.908 7.797 15.424 1.00 90.69 133 ALA A N 1
ATOM 974 C CA . ALA A 1 133 ? -11.093 7.450 14.644 1.00 90.69 133 ALA A CA 1
ATOM 975 C C . ALA A 1 133 ? -12.274 7.045 15.542 1.00 90.69 133 ALA A C 1
ATOM 977 O O . ALA A 1 133 ? -13.408 7.450 15.280 1.00 90.69 133 ALA A O 1
ATOM 978 N N . GLU A 1 134 ? -12.013 6.294 16.611 1.00 88.44 134 GLU A N 1
ATOM 979 C CA . GLU A 1 134 ? -13.010 5.908 17.614 1.00 88.44 134 GLU A CA 1
ATOM 980 C C . GLU A 1 134 ? -13.547 7.118 18.388 1.00 88.44 134 GLU A C 1
ATOM 982 O O . GLU A 1 134 ? -14.765 7.294 18.462 1.00 88.44 134 GLU A O 1
ATOM 987 N N . ALA A 1 135 ? -12.667 8.004 18.869 1.00 86.81 135 ALA A N 1
ATOM 988 C CA . ALA A 1 135 ? -13.054 9.234 19.569 1.00 86.81 135 ALA A CA 1
ATOM 989 C C . ALA A 1 135 ? -13.952 10.136 18.702 1.00 86.81 135 ALA A C 1
ATOM 991 O O . ALA A 1 135 ? -14.958 10.677 19.162 1.00 86.81 135 ALA A O 1
ATOM 992 N N . ALA A 1 136 ? -13.646 10.230 17.408 1.00 86.25 136 ALA A N 1
ATOM 993 C CA . ALA A 1 136 ? -14.456 10.964 16.440 1.00 86.25 136 ALA A CA 1
ATOM 994 C C . ALA A 1 136 ? -15.668 10.161 15.904 1.00 86.25 136 ALA A C 1
ATOM 996 O O . ALA A 1 136 ? -16.341 10.606 14.971 1.00 86.25 136 ALA A O 1
ATOM 997 N N . ASN A 1 137 ? -15.978 8.995 16.490 1.00 85.56 137 ASN A N 1
ATOM 998 C CA . ASN A 1 137 ? -17.104 8.121 16.137 1.00 85.56 137 ASN A CA 1
ATOM 999 C C . ASN A 1 137 ? -17.124 7.673 14.653 1.00 85.56 137 ASN A C 1
ATOM 1001 O O . ASN A 1 137 ? -18.189 7.410 14.085 1.00 85.56 137 ASN A O 1
ATOM 1005 N N . LEU A 1 138 ? -15.956 7.544 14.003 1.00 83.69 138 LEU A N 1
ATOM 1006 C CA . LEU A 1 138 ? -15.840 7.145 12.588 1.00 83.69 138 LEU A CA 1
ATOM 1007 C C . LEU A 1 138 ? -16.140 5.660 12.316 1.00 83.69 138 LEU A C 1
ATOM 1009 O O . LEU A 1 138 ? -16.223 5.277 11.139 1.00 83.69 138 LEU A O 1
ATOM 1013 N N . HIS A 1 139 ? -16.305 4.854 13.368 1.00 80.25 139 HIS A N 1
ATOM 1014 C CA . HIS A 1 139 ? -16.669 3.437 13.313 1.00 80.25 139 HIS A CA 1
ATOM 1015 C C . HIS A 1 139 ? -18.154 3.199 12.989 1.00 80.25 139 HIS A C 1
ATOM 1017 O O . HIS A 1 139 ? -18.519 2.105 12.556 1.00 80.25 139 HIS A O 1
ATOM 1023 N N . ARG A 1 140 ? -19.035 4.196 13.186 1.00 79.12 140 ARG A N 1
ATOM 1024 C CA . ARG A 1 140 ? -20.488 4.010 13.025 1.00 79.12 140 ARG A CA 1
ATOM 1025 C C . ARG A 1 140 ? -20.842 3.619 11.587 1.00 79.12 140 ARG A C 1
ATOM 1027 O O . ARG A 1 140 ? -20.538 4.344 10.643 1.00 79.12 140 ARG A O 1
ATOM 1034 N N . GLY A 1 141 ? -21.494 2.464 11.438 1.00 79.56 141 GLY A N 1
ATOM 1035 C CA . GLY A 1 141 ? -21.953 1.937 10.148 1.00 79.56 141 GLY A CA 1
ATOM 1036 C C . GLY A 1 141 ? -20.860 1.317 9.271 1.00 79.56 141 GLY A C 1
ATOM 1037 O O . GLY A 1 141 ? -21.127 0.999 8.115 1.00 79.56 141 GLY A O 1
ATOM 1038 N N . LYS A 1 142 ? -19.637 1.138 9.788 1.00 84.38 142 LYS A N 1
ATOM 1039 C CA . LYS A 1 142 ? -18.533 0.495 9.062 1.00 84.38 142 LYS A CA 1
ATOM 1040 C C . LYS A 1 142 ? -18.104 -0.788 9.754 1.00 84.38 142 LYS A C 1
ATOM 1042 O O . LYS A 1 142 ? -18.283 -0.957 10.955 1.00 84.38 142 LYS A O 1
ATOM 1047 N N . ASN A 1 143 ? -17.496 -1.682 8.983 1.00 89.12 143 ASN A N 1
ATOM 1048 C CA . ASN A 1 143 ? -16.882 -2.878 9.536 1.00 89.12 143 ASN A CA 1
ATOM 1049 C C . ASN A 1 143 ? -15.659 -2.474 10.399 1.00 89.12 143 ASN A C 1
ATOM 1051 O O . ASN A 1 143 ? -14.767 -1.799 9.872 1.00 89.12 143 ASN A O 1
ATOM 1055 N N . PRO A 1 144 ? -15.587 -2.871 11.686 1.00 89.31 144 PRO A N 1
ATOM 1056 C CA . PRO A 1 144 ? -14.464 -2.531 12.567 1.00 89.31 144 PRO A CA 1
ATOM 1057 C C . PRO A 1 144 ? -13.121 -3.047 12.032 1.00 89.31 144 PRO A C 1
ATOM 1059 O O . PRO A 1 144 ? -12.120 -2.335 12.081 1.00 89.31 144 PRO A O 1
ATOM 1062 N N . THR A 1 145 ? -13.101 -4.223 11.404 1.00 92.25 145 THR A N 1
ATOM 1063 C CA . THR A 1 145 ? -11.890 -4.777 10.784 1.00 92.25 145 THR A CA 1
ATOM 1064 C C . THR A 1 145 ? -11.474 -3.978 9.543 1.00 92.25 145 THR A C 1
ATOM 1066 O O . THR A 1 145 ? -10.287 -3.778 9.290 1.00 92.25 145 THR A O 1
ATOM 1069 N N . ALA A 1 146 ? -12.437 -3.433 8.785 1.00 93.62 146 ALA A N 1
ATOM 1070 C CA . ALA A 1 146 ? -12.140 -2.527 7.671 1.00 93.62 146 ALA A CA 1
ATOM 1071 C C . ALA A 1 146 ? -11.576 -1.183 8.159 1.00 93.62 146 ALA A C 1
ATOM 1073 O O . ALA A 1 146 ? -10.715 -0.604 7.495 1.00 93.62 146 ALA A O 1
ATOM 1074 N N . LEU A 1 147 ? -12.036 -0.702 9.320 1.00 93.19 147 LEU A N 1
ATOM 1075 C CA . LEU A 1 147 ? -11.497 0.486 9.982 1.00 93.19 147 LEU A CA 1
ATOM 1076 C C . LEU A 1 147 ? -10.050 0.258 10.428 1.00 93.19 147 LEU A C 1
ATOM 1078 O O . LEU A 1 147 ? -9.184 1.048 10.063 1.00 93.19 147 LEU A O 1
ATOM 1082 N N . ALA A 1 148 ? -9.777 -0.856 11.111 1.00 94.25 148 ALA A N 1
ATOM 1083 C CA . ALA A 1 148 ? -8.429 -1.268 11.500 1.00 94.25 148 ALA A CA 1
ATOM 1084 C C . ALA A 1 148 ? -7.479 -1.353 10.290 1.00 94.25 148 ALA A C 1
ATOM 1086 O O . ALA A 1 148 ? -6.408 -0.741 10.285 1.00 94.25 148 ALA A O 1
ATOM 1087 N N . ALA A 1 149 ? -7.908 -2.035 9.222 1.00 94.88 149 ALA A N 1
ATOM 1088 C CA . ALA A 1 149 ? -7.153 -2.159 7.975 1.00 94.88 149 ALA A CA 1
ATOM 1089 C C . ALA A 1 149 ? -6.863 -0.798 7.316 1.00 94.88 149 ALA A C 1
ATOM 1091 O O . ALA A 1 149 ? -5.758 -0.553 6.827 1.00 94.88 149 ALA A O 1
ATOM 1092 N N . ALA A 1 150 ? -7.848 0.104 7.307 1.00 93.94 150 ALA A N 1
ATOM 1093 C CA . ALA A 1 150 ? -7.706 1.429 6.718 1.00 93.94 150 ALA A CA 1
ATOM 1094 C C . ALA A 1 150 ? -6.800 2.355 7.553 1.00 93.94 150 ALA A C 1
ATOM 1096 O O . ALA A 1 150 ? -6.032 3.120 6.967 1.00 93.94 150 ALA A O 1
ATOM 1097 N N . CYS A 1 151 ? -6.836 2.264 8.888 1.00 93.62 151 CYS A N 1
ATOM 1098 C CA . CYS A 1 151 ? -5.910 2.970 9.782 1.00 93.62 151 CYS A CA 1
ATOM 1099 C C . CYS A 1 151 ? -4.463 2.511 9.563 1.00 93.62 151 CYS A C 1
ATOM 1101 O O . CYS A 1 151 ? -3.569 3.348 9.434 1.00 93.62 151 CYS A O 1
ATOM 1103 N N . LEU A 1 152 ? -4.240 1.199 9.438 1.00 94.25 152 LEU A N 1
ATOM 1104 C CA . LEU A 1 152 ? -2.917 0.650 9.139 1.00 94.25 152 LEU A CA 1
ATOM 1105 C C . LEU A 1 152 ? -2.407 1.115 7.769 1.00 94.25 152 LEU A C 1
ATOM 1107 O O . LEU A 1 152 ? -1.269 1.568 7.648 1.00 94.25 152 LEU A O 1
ATOM 1111 N N . PHE A 1 153 ? -3.261 1.064 6.742 1.00 93.06 153 PHE A N 1
ATOM 1112 C CA . PHE A 1 153 ? -2.932 1.568 5.406 1.00 93.06 153 PHE A CA 1
ATOM 1113 C C . PHE A 1 153 ? -2.581 3.062 5.425 1.00 93.06 153 PHE A C 1
ATOM 1115 O O . PHE A 1 153 ? -1.643 3.487 4.751 1.00 93.06 153 PHE A O 1
ATOM 1122 N N . LEU A 1 154 ? -3.306 3.861 6.211 1.00 91.50 154 LEU A N 1
ATOM 1123 C CA . LEU A 1 154 ? -3.036 5.287 6.364 1.00 91.50 154 LEU A CA 1
ATOM 1124 C C . LEU A 1 154 ? -1.679 5.539 7.040 1.00 91.50 154 LEU A C 1
ATOM 1126 O O . LEU A 1 154 ? -0.897 6.332 6.517 1.00 91.50 154 LEU A O 1
ATOM 1130 N N . ALA A 1 155 ? -1.366 4.821 8.123 1.00 91.75 155 ALA A N 1
ATOM 1131 C CA . ALA A 1 155 ? -0.074 4.910 8.809 1.00 91.75 155 ALA A CA 1
ATOM 1132 C C . ALA A 1 155 ? 1.101 4.546 7.884 1.00 91.75 155 ALA A C 1
ATOM 1134 O O . ALA A 1 155 ? 2.092 5.272 7.818 1.00 91.75 155 ALA A O 1
ATOM 1135 N N . CYS A 1 156 ? 0.952 3.471 7.102 1.00 90.94 156 CYS A N 1
ATOM 1136 C CA . CYS A 1 156 ? 1.940 3.045 6.107 1.00 90.94 156 CYS A CA 1
ATOM 1137 C C . CYS A 1 156 ? 2.242 4.158 5.091 1.00 90.94 156 CYS A C 1
ATOM 1139 O O . CYS A 1 156 ? 3.397 4.408 4.748 1.00 90.94 156 CYS A O 1
ATOM 1141 N N . ARG A 1 157 ? 1.204 4.870 4.628 1.00 87.69 157 ARG A N 1
ATOM 1142 C CA . ARG A 1 157 ? 1.366 5.988 3.686 1.00 87.69 157 ARG A CA 1
ATOM 1143 C C . ARG A 1 157 ? 2.010 7.215 4.324 1.00 87.69 157 ARG A C 1
ATOM 1145 O O . ARG A 1 157 ? 2.814 7.864 3.668 1.00 87.69 157 ARG A O 1
ATOM 1152 N N . GLN A 1 158 ? 1.693 7.519 5.581 1.00 85.44 158 GLN A N 1
ATOM 1153 C CA . GLN A 1 158 ? 2.319 8.633 6.302 1.00 85.44 158 GLN A CA 1
ATOM 1154 C C . GLN A 1 158 ? 3.823 8.425 6.498 1.00 85.44 158 GLN A C 1
ATOM 1156 O O . GLN A 1 158 ? 4.586 9.383 6.431 1.00 85.44 158 GLN A O 1
ATOM 1161 N N . GLN A 1 159 ? 4.255 7.178 6.686 1.00 86.06 159 GLN A N 1
ATOM 1162 C CA . GLN A 1 159 ? 5.666 6.837 6.877 1.00 86.06 159 GLN A CA 1
ATOM 1163 C C . GLN A 1 159 ? 6.420 6.541 5.577 1.00 86.06 159 GLN A C 1
ATOM 1165 O O . GLN A 1 159 ? 7.575 6.137 5.629 1.00 86.06 159 GLN A O 1
ATOM 1170 N N . SER A 1 160 ? 5.809 6.770 4.408 1.00 84.88 160 SER A N 1
ATOM 1171 C CA . SER A 1 160 ? 6.415 6.472 3.097 1.00 84.88 160 SER A CA 1
ATOM 1172 C C . SER A 1 160 ? 6.787 4.992 2.914 1.00 84.88 160 SER A C 1
ATOM 1174 O O . SER A 1 160 ? 7.737 4.657 2.216 1.00 84.88 160 SER A O 1
ATOM 1176 N N . ILE A 1 161 ? 6.012 4.086 3.518 1.00 87.69 161 ILE A N 1
ATOM 1177 C CA . ILE A 1 161 ? 6.138 2.631 3.351 1.00 87.69 161 ILE A CA 1
ATOM 1178 C C . ILE A 1 161 ? 4.832 2.131 2.724 1.00 87.69 161 ILE A C 1
ATOM 1180 O O . ILE A 1 161 ? 4.029 1.465 3.385 1.00 87.69 161 ILE A O 1
ATOM 1184 N N . PRO A 1 162 ? 4.525 2.492 1.465 1.00 85.62 162 PRO A N 1
ATOM 1185 C CA . PRO A 1 162 ? 3.235 2.169 0.893 1.00 85.62 162 PRO A CA 1
ATOM 1186 C C . PRO A 1 162 ? 3.071 0.658 0.756 1.00 85.62 162 PRO A C 1
ATOM 1188 O O . PRO A 1 162 ? 3.919 -0.070 0.234 1.00 85.62 162 PRO A O 1
ATOM 1191 N N . ARG A 1 163 ? 1.918 0.194 1.223 1.00 89.62 163 ARG A N 1
ATOM 1192 C CA . ARG A 1 163 ? 1.385 -1.134 0.941 1.00 89.62 163 ARG A CA 1
ATOM 1193 C C . ARG A 1 163 ? 0.294 -1.000 -0.103 1.00 89.62 163 ARG A C 1
ATOM 1195 O O . ARG A 1 163 ? -0.360 0.035 -0.194 1.00 89.62 163 ARG A O 1
ATOM 1202 N N . THR A 1 164 ? 0.096 -2.021 -0.917 1.00 90.00 164 THR A N 1
ATOM 1203 C CA . THR A 1 164 ? -1.006 -2.038 -1.881 1.00 90.00 164 THR A CA 1
ATOM 1204 C C . THR A 1 164 ? -2.290 -2.496 -1.195 1.00 90.00 164 THR A C 1
ATOM 1206 O O . THR A 1 164 ? -2.270 -3.251 -0.223 1.00 90.00 164 THR A O 1
ATOM 1209 N N . PHE A 1 165 ? -3.445 -2.096 -1.732 1.00 90.06 165 PHE A N 1
ATOM 1210 C CA . PHE A 1 165 ? -4.723 -2.6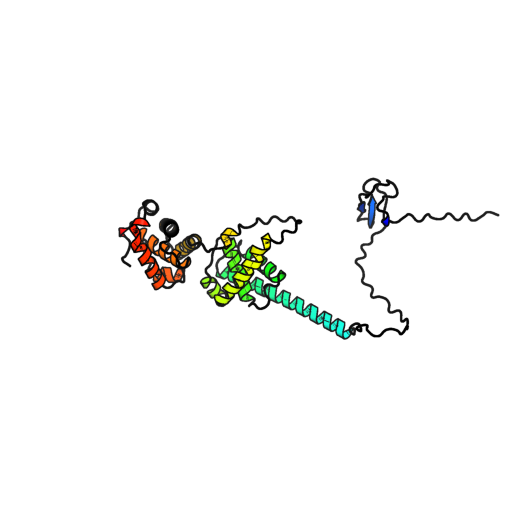00 -1.223 1.00 90.06 165 PHE A CA 1
ATOM 1211 C C . PHE A 1 165 ? -4.807 -4.129 -1.275 1.00 90.06 165 PHE A C 1
ATOM 1213 O O . PHE A 1 165 ? -5.400 -4.717 -0.381 1.00 90.06 165 PHE A O 1
ATOM 1220 N N . LYS A 1 166 ? -4.218 -4.774 -2.294 1.00 89.81 166 LYS A N 1
ATOM 1221 C CA . LYS A 1 166 ? -4.257 -6.236 -2.442 1.00 89.81 166 LYS A CA 1
ATOM 1222 C C . LYS A 1 166 ? -3.560 -6.948 -1.283 1.00 89.81 166 LYS A C 1
ATOM 1224 O O . LYS A 1 166 ? -4.117 -7.907 -0.763 1.00 89.81 166 LYS A O 1
ATOM 1229 N N . GLU A 1 167 ? -2.413 -6.439 -0.841 1.00 90.31 167 GLU A N 1
ATOM 1230 C CA . GLU A 1 167 ? -1.665 -6.997 0.295 1.00 90.31 167 GLU A CA 1
ATOM 1231 C C . GLU A 1 167 ? -2.475 -6.929 1.585 1.00 90.31 167 GLU A C 1
ATOM 1233 O O . GLU A 1 167 ? -2.606 -7.916 2.302 1.00 90.31 167 GLU A O 1
ATOM 1238 N N . ILE A 1 168 ? -3.105 -5.785 1.847 1.00 93.06 168 ILE A N 1
ATOM 1239 C CA . ILE A 1 168 ? -3.923 -5.619 3.050 1.00 93.06 168 ILE A CA 1
ATOM 1240 C C . ILE A 1 168 ? -5.189 -6.475 2.970 1.00 93.06 168 ILE A C 1
ATOM 1242 O O . ILE A 1 168 ? -5.555 -7.115 3.953 1.00 93.06 168 ILE A O 1
ATOM 1246 N N . CYS A 1 169 ? -5.845 -6.542 1.808 1.00 93.31 169 CYS A N 1
ATOM 1247 C CA . CYS A 1 169 ? -7.027 -7.391 1.616 1.00 93.31 169 CYS A CA 1
ATOM 1248 C C . CYS A 1 169 ? -6.706 -8.872 1.867 1.00 93.31 169 CYS A C 1
ATOM 1250 O O . CYS A 1 169 ? -7.525 -9.576 2.452 1.00 93.31 169 CYS A O 1
ATOM 1252 N N . HIS A 1 170 ? -5.519 -9.331 1.457 1.00 90.88 170 HIS A N 1
ATOM 1253 C CA . HIS A 1 170 ? -5.092 -10.717 1.636 1.00 90.88 170 HIS A CA 1
ATOM 1254 C C . HIS A 1 170 ? -5.040 -11.122 3.119 1.00 90.88 170 HIS A C 1
ATOM 1256 O O . HIS A 1 170 ? -5.592 -12.156 3.487 1.00 90.88 170 HIS A O 1
ATOM 1262 N N . HIS A 1 171 ? -4.465 -10.282 3.987 1.00 91.62 171 HIS A N 1
ATOM 1263 C CA . HIS A 1 171 ? -4.341 -10.598 5.417 1.00 91.62 171 HIS A CA 1
ATOM 1264 C C . HIS A 1 171 ? -5.590 -10.265 6.243 1.00 91.62 171 HIS A C 1
ATOM 1266 O O . HIS A 1 171 ? -5.889 -10.953 7.216 1.00 91.62 171 HIS A O 1
ATOM 1272 N N . THR A 1 172 ? -6.339 -9.230 5.862 1.00 91.19 172 THR A N 1
ATOM 1273 C CA . THR A 1 172 ? -7.515 -8.769 6.626 1.00 91.19 172 THR A CA 1
ATOM 1274 C C . THR A 1 172 ? -8.805 -9.489 6.235 1.00 91.19 172 THR A C 1
ATOM 1276 O O . THR A 1 172 ? -9.780 -9.430 6.977 1.00 91.19 172 THR A O 1
ATOM 1279 N N . ARG A 1 173 ? -8.831 -10.165 5.073 1.00 89.19 173 ARG A N 1
ATOM 1280 C CA . ARG A 1 173 ? -10.024 -10.793 4.466 1.00 89.19 173 ARG A CA 1
ATOM 1281 C C . ARG A 1 173 ? -11.186 -9.819 4.220 1.00 89.19 173 ARG A C 1
ATOM 1283 O O . ARG A 1 173 ? -12.317 -10.239 3.988 1.00 89.19 173 ARG A O 1
ATOM 1290 N N . VAL A 1 174 ? -10.913 -8.515 4.239 1.00 93.38 174 VAL A N 1
ATOM 1291 C CA . VAL A 1 174 ? -11.882 -7.458 3.938 1.00 93.38 174 VAL A CA 1
ATOM 1292 C C . VAL A 1 174 ? -11.800 -7.120 2.446 1.00 93.38 174 VAL A C 1
ATOM 1294 O O . VAL A 1 174 ? -10.698 -6.989 1.904 1.00 93.38 174 VAL A O 1
ATOM 1297 N N . PRO A 1 175 ? -12.935 -6.939 1.747 1.00 93.19 175 PRO A N 1
ATOM 1298 C CA . PRO A 1 175 ? -12.912 -6.580 0.337 1.00 93.19 175 PRO A CA 1
ATOM 1299 C C . PRO A 1 175 ? -12.335 -5.173 0.123 1.00 93.19 175 PRO A C 1
ATOM 1301 O O . PRO A 1 175 ? -12.608 -4.227 0.865 1.00 93.19 175 PRO A O 1
ATOM 1304 N N . ARG A 1 176 ? -11.606 -4.997 -0.986 1.00 92.12 176 ARG A N 1
ATOM 1305 C CA . ARG A 1 176 ? -10.958 -3.727 -1.373 1.00 92.12 176 ARG A CA 1
ATOM 1306 C C . ARG A 1 176 ? -11.896 -2.516 -1.335 1.00 92.12 176 ARG A C 1
ATOM 1308 O O . ARG A 1 176 ? -11.461 -1.420 -0.985 1.00 92.12 176 ARG A O 1
ATOM 1315 N N . LYS A 1 177 ? -13.166 -2.699 -1.718 1.00 92.69 177 LYS A N 1
ATOM 1316 C CA . LYS A 1 177 ? -14.172 -1.625 -1.760 1.00 92.69 177 LYS A CA 1
ATOM 1317 C C . LYS A 1 177 ? -14.419 -1.027 -0.370 1.00 92.69 177 LYS A C 1
ATOM 1319 O O . LYS A 1 177 ? -14.490 0.195 -0.249 1.00 92.69 177 LYS A O 1
ATOM 1324 N N . ASP A 1 178 ? -14.469 -1.856 0.667 1.00 92.25 178 ASP A N 1
ATOM 1325 C CA . ASP A 1 178 ? -14.781 -1.419 2.031 1.00 92.25 178 ASP A CA 1
ATOM 1326 C C . ASP A 1 178 ? -13.593 -0.717 2.685 1.00 92.25 178 ASP A C 1
ATOM 1328 O O . ASP A 1 178 ? -13.762 0.335 3.311 1.00 92.25 178 ASP A O 1
ATOM 1332 N N . ILE A 1 179 ? -12.378 -1.227 2.455 1.00 93.00 179 ILE A N 1
ATOM 1333 C CA . ILE A 1 179 ? -11.142 -0.560 2.887 1.00 93.00 179 ILE A CA 1
ATOM 1334 C C . ILE A 1 179 ? -11.020 0.800 2.190 1.00 93.00 179 ILE A C 1
ATOM 1336 O O . ILE A 1 179 ? -10.753 1.801 2.846 1.00 93.00 179 ILE A O 1
ATOM 1340 N N . GLY A 1 180 ? -11.276 0.869 0.878 1.00 91.25 180 GLY A N 1
ATOM 1341 C CA . GLY A 1 180 ? -11.210 2.116 0.109 1.00 91.25 180 GLY A CA 1
ATOM 1342 C C . GLY A 1 180 ? -12.218 3.175 0.573 1.00 91.25 180 GLY A C 1
ATOM 1343 O O . GLY A 1 180 ? -11.849 4.338 0.751 1.00 91.25 180 GLY A O 1
ATOM 1344 N N . ARG A 1 181 ? -13.474 2.778 0.824 1.00 90.56 181 ARG A N 1
ATOM 1345 C CA . ARG A 1 181 ? -14.514 3.668 1.377 1.00 90.56 181 ARG A CA 1
ATOM 1346 C C . ARG A 1 181 ? -14.124 4.184 2.760 1.00 90.56 181 ARG A C 1
ATOM 1348 O O . ARG A 1 181 ? -14.191 5.385 3.011 1.00 90.56 181 ARG A O 1
ATOM 1355 N N . THR A 1 182 ? -13.678 3.288 3.637 1.00 91.81 182 THR A N 1
ATOM 1356 C CA . THR A 1 182 ? -13.295 3.640 5.010 1.00 91.81 182 THR A CA 1
ATOM 1357 C C . THR A 1 182 ? -12.063 4.538 5.032 1.00 91.81 182 THR A C 1
ATOM 1359 O O . THR A 1 182 ? -12.068 5.553 5.727 1.00 91.81 182 THR A O 1
ATOM 1362 N N . PHE A 1 183 ? -11.064 4.235 4.201 1.00 90.88 183 PHE A N 1
ATOM 1363 C CA . PHE A 1 183 ? -9.867 5.049 4.011 1.00 90.88 183 PHE A CA 1
ATOM 1364 C C . PHE A 1 183 ? -10.199 6.466 3.548 1.00 90.88 183 PHE A C 1
ATOM 1366 O O . PHE A 1 183 ? -9.652 7.414 4.100 1.00 90.88 183 PHE A O 1
ATOM 1373 N N . LYS A 1 184 ? -11.109 6.630 2.576 1.00 88.88 184 LYS A N 1
ATOM 1374 C CA . LYS A 1 184 ? -11.516 7.961 2.104 1.00 88.88 184 LYS A CA 1
ATOM 1375 C C . LYS A 1 184 ? -12.086 8.796 3.253 1.00 88.88 184 LYS A C 1
ATOM 1377 O O . LYS A 1 184 ? -11.611 9.897 3.492 1.00 88.88 184 LYS A O 1
ATOM 1382 N N . VAL A 1 185 ? -13.001 8.222 4.037 1.00 88.62 185 VAL A N 1
ATOM 1383 C CA . VAL A 1 185 ? -13.590 8.919 5.192 1.00 88.62 185 VAL A CA 1
ATOM 1384 C C . VAL A 1 185 ? -12.548 9.228 6.273 1.00 88.62 185 VAL A C 1
ATOM 1386 O O . VAL A 1 185 ? -12.561 10.324 6.824 1.00 88.62 185 VAL A O 1
ATOM 1389 N N . LEU A 1 186 ? -11.642 8.292 6.579 1.00 89.19 186 LEU A N 1
ATOM 1390 C CA . LEU A 1 186 ? -10.557 8.523 7.542 1.00 89.19 186 LEU A CA 1
ATOM 1391 C C . LEU A 1 186 ? -9.635 9.657 7.088 1.00 89.19 186 LEU A C 1
ATOM 1393 O O . LEU A 1 186 ? -9.329 10.550 7.870 1.00 89.19 186 LEU A O 1
ATOM 1397 N N . LYS A 1 187 ? -9.216 9.629 5.821 1.00 85.88 187 LYS A N 1
ATOM 1398 C CA . LYS A 1 187 ? -8.344 10.636 5.215 1.00 85.88 187 LYS A CA 1
ATOM 1399 C C . LYS A 1 187 ? -8.985 12.022 5.290 1.00 85.88 187 LYS A C 1
ATOM 1401 O O . LYS A 1 187 ? -8.350 12.961 5.761 1.00 85.88 187 LYS A O 1
ATOM 1406 N N . ASP A 1 188 ? -10.247 12.130 4.887 1.00 84.25 188 ASP A N 1
ATOM 1407 C CA . ASP A 1 188 ? -10.954 13.408 4.851 1.00 84.25 188 ASP A CA 1
ATOM 1408 C C . ASP A 1 188 ? -11.171 13.949 6.283 1.00 84.25 188 ASP A C 1
ATOM 1410 O O . ASP A 1 188 ? -10.922 15.116 6.561 1.00 84.25 188 ASP A O 1
ATOM 1414 N N . ARG A 1 189 ? -11.536 13.098 7.252 1.00 83.56 189 ARG A N 1
ATOM 1415 C CA . ARG A 1 189 ? -11.863 13.552 8.619 1.00 83.56 189 ARG A CA 1
ATOM 1416 C C . ARG A 1 189 ? -10.660 13.728 9.542 1.00 83.56 189 ARG A C 1
ATOM 1418 O O . ARG A 1 189 ? -10.721 14.576 10.423 1.00 83.56 189 ARG A O 1
ATOM 1425 N N . LEU A 1 190 ? -9.601 12.932 9.393 1.00 81.50 190 LEU A N 1
ATOM 1426 C CA . LEU A 1 190 ? -8.444 12.966 10.301 1.00 81.50 190 LEU A CA 1
ATOM 1427 C C . LEU A 1 190 ? -7.272 13.795 9.774 1.00 81.50 190 LEU A C 1
ATOM 1429 O O . LEU A 1 190 ? -6.462 14.241 10.588 1.00 81.50 190 LEU A O 1
ATOM 1433 N N . LEU A 1 191 ? -7.157 13.973 8.452 1.00 73.38 191 LEU A N 1
ATOM 1434 C CA . LEU A 1 191 ? -6.082 14.764 7.846 1.00 73.38 191 LEU A CA 1
ATOM 1435 C C . LEU A 1 191 ? -6.573 16.124 7.350 1.00 73.38 191 LEU A C 1
ATOM 1437 O O . LEU A 1 191 ? -5.936 17.121 7.660 1.00 73.38 191 LEU A O 1
ATOM 1441 N N . MET A 1 192 ? -7.697 16.194 6.627 1.00 64.19 192 MET A N 1
ATOM 1442 C CA . MET A 1 192 ? -8.149 17.468 6.037 1.00 64.19 192 MET A CA 1
ATOM 1443 C C . MET A 1 192 ? -8.837 18.393 7.049 1.00 64.19 192 MET A C 1
ATOM 1445 O O . MET A 1 192 ? -8.715 19.605 6.942 1.00 64.19 192 MET A O 1
ATOM 1449 N N . ASN A 1 193 ? -9.496 17.855 8.080 1.00 55.50 193 ASN A N 1
ATOM 1450 C CA . ASN A 1 193 ? -10.114 18.691 9.121 1.00 55.50 193 ASN A CA 1
ATOM 1451 C C . ASN A 1 193 ? -9.123 19.157 10.203 1.00 55.50 193 ASN A C 1
ATOM 1453 O O . ASN A 1 193 ? -9.434 20.077 10.958 1.00 55.50 193 ASN A O 1
ATOM 1457 N N . ALA A 1 194 ? -7.925 18.564 10.276 1.00 53.59 194 ALA A N 1
ATOM 1458 C CA . ALA A 1 194 ? -6.888 18.980 11.222 1.00 53.59 194 ALA A CA 1
ATOM 1459 C C . ALA A 1 194 ? -6.363 20.402 10.936 1.00 53.59 194 ALA A C 1
ATOM 1461 O O . ALA A 1 194 ? -5.840 21.049 11.836 1.00 53.59 194 ALA A O 1
ATOM 1462 N N . SER A 1 195 ? -6.543 20.917 9.713 1.00 50.81 195 SER A N 1
ATOM 1463 C CA . SER A 1 195 ? -6.244 22.313 9.374 1.00 50.81 195 SER A CA 1
ATOM 1464 C C . SER A 1 195 ? -7.367 23.295 9.730 1.00 50.81 195 SER A C 1
ATOM 1466 O O . SER A 1 195 ? -7.127 24.494 9.697 1.00 50.81 195 SER A O 1
ATOM 1468 N N . GLN A 1 196 ? -8.579 22.828 10.062 1.00 49.00 196 GLN A N 1
ATOM 1469 C CA . GLN A 1 196 ? -9.723 23.696 10.399 1.00 49.00 196 GLN A CA 1
ATOM 1470 C C . GLN A 1 196 ? -10.016 23.779 11.905 1.00 49.00 196 GLN A C 1
ATOM 1472 O O . GLN A 1 196 ? -10.670 24.718 12.343 1.00 49.00 196 GLN A O 1
ATOM 1477 N N . GLN A 1 197 ? -9.518 22.837 12.710 1.00 48.03 197 GLN A N 1
ATOM 1478 C CA . GLN A 1 197 ? -9.639 22.853 14.174 1.00 48.03 197 GLN A CA 1
ATOM 1479 C C . GLN A 1 197 ? -8.302 23.209 14.837 1.00 48.03 197 GLN A C 1
ATOM 1481 O O . GLN A 1 197 ? -7.785 22.460 15.661 1.00 48.03 197 GLN A O 1
ATOM 1486 N N . GLN A 1 198 ? -7.715 24.350 14.476 1.00 46.69 198 GLN A N 1
ATOM 1487 C CA . GLN A 1 198 ? -6.731 24.994 15.345 1.00 46.69 198 GLN A CA 1
ATOM 1488 C C . GLN A 1 198 ? -7.483 25.891 16.328 1.00 46.69 198 GLN A C 1
ATOM 1490 O O . GLN A 1 198 ? -7.628 27.091 16.118 1.00 46.69 198 GLN A O 1
ATOM 1495 N N . SER A 1 199 ? -7.975 25.294 17.410 1.00 37.75 199 SER A N 1
ATOM 1496 C CA . SER A 1 199 ? -8.138 26.046 18.651 1.00 37.75 199 SER A CA 1
ATOM 1497 C C . SER A 1 199 ? -6.725 26.304 19.192 1.00 37.75 199 SER A C 1
ATOM 1499 O O . SER A 1 199 ? -5.965 25.340 19.334 1.00 37.75 199 SER A O 1
ATOM 1501 N N . PRO A 1 200 ? -6.317 27.554 19.462 1.00 43.12 200 PRO A N 1
ATOM 1502 C CA . PRO A 1 200 ? -5.038 27.799 20.107 1.00 43.12 200 PRO A CA 1
ATOM 1503 C C . PRO A 1 200 ? -5.116 27.251 21.537 1.00 43.12 200 PRO A C 1
ATOM 1505 O O . PRO A 1 200 ? -6.155 27.369 22.178 1.00 43.12 200 PRO A O 1
ATOM 1508 N N . MET A 1 201 ? -4.004 26.694 22.024 1.00 44.66 201 MET A N 1
ATOM 1509 C CA . MET A 1 201 ? -3.783 26.093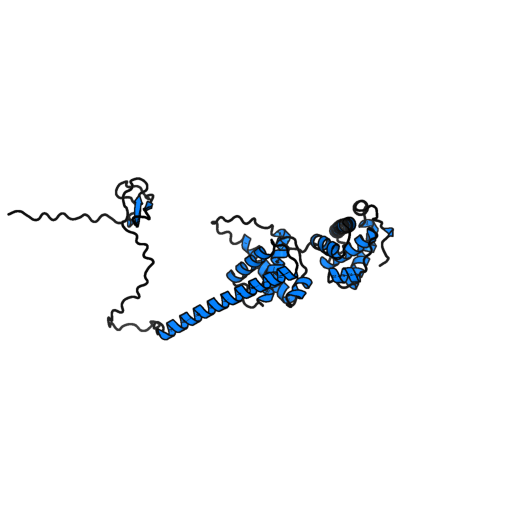 23.353 1.00 44.66 201 MET A CA 1
ATOM 1510 C C . MET A 1 201 ? -3.934 24.563 23.435 1.00 44.66 201 MET A C 1
ATOM 1512 O O . MET A 1 201 ? -4.927 24.037 23.916 1.00 44.66 201 MET A O 1
ATOM 1516 N N . GLN A 1 202 ? -2.883 23.825 23.071 1.00 42.03 202 GLN A N 1
ATOM 1517 C CA . GLN A 1 202 ? -1.931 23.297 24.061 1.00 42.03 202 GLN A CA 1
ATOM 1518 C C . GLN A 1 202 ? -0.795 22.513 23.389 1.00 42.03 202 GLN A C 1
ATOM 1520 O O . GLN A 1 202 ? -0.966 21.787 22.414 1.00 42.03 202 GLN A O 1
ATOM 1525 N N . MET A 1 203 ? 0.387 22.718 23.959 1.00 43.16 203 MET A N 1
ATOM 1526 C CA . MET A 1 203 ? 1.679 22.133 23.634 1.00 43.16 203 MET A CA 1
ATOM 1527 C C . MET A 1 203 ? 1.695 20.602 23.771 1.00 43.16 203 MET A C 1
ATOM 1529 O O . MET A 1 203 ? 1.682 20.074 24.879 1.00 43.16 203 MET A O 1
ATOM 1533 N N . HIS A 1 204 ? 1.855 19.895 22.652 1.00 42.56 204 HIS A N 1
ATOM 1534 C CA . HIS A 1 204 ? 2.658 18.673 22.609 1.00 42.56 204 HIS A CA 1
ATOM 1535 C C . HIS A 1 204 ? 3.288 18.536 21.219 1.00 42.56 204 HIS A C 1
ATOM 1537 O O . HIS A 1 204 ? 2.594 18.574 20.203 1.00 42.56 204 HIS A O 1
ATOM 1543 N N . GLN A 1 205 ? 4.617 18.427 21.178 1.00 43.31 205 GLN A N 1
ATOM 1544 C CA . GLN A 1 205 ? 5.413 18.274 19.962 1.00 43.31 205 GLN A CA 1
ATOM 1545 C C . GLN A 1 205 ? 5.051 16.971 19.242 1.00 43.31 205 GLN A C 1
ATOM 1547 O O . GLN A 1 205 ? 5.610 15.912 19.509 1.00 43.31 205 GLN A O 1
ATOM 1552 N N . GLN A 1 206 ? 4.141 17.044 18.280 1.00 47.50 206 GLN A N 1
ATOM 1553 C CA . GLN A 1 206 ? 4.090 16.081 17.189 1.00 47.50 206 GLN A CA 1
ATOM 1554 C C . GLN A 1 206 ? 4.193 16.881 15.902 1.00 47.50 206 GLN A C 1
ATOM 1556 O O . GLN A 1 206 ? 3.307 17.664 15.564 1.00 47.50 206 GLN A O 1
ATOM 1561 N N . GLN A 1 207 ? 5.337 16.731 15.234 1.00 38.75 207 GLN A N 1
ATOM 1562 C CA . GLN A 1 207 ? 5.609 17.368 13.954 1.00 38.75 207 GLN A CA 1
ATOM 1563 C C . GLN A 1 207 ? 4.427 17.123 13.003 1.00 38.75 207 GLN A C 1
ATOM 1565 O O . GLN A 1 207 ? 4.010 15.970 12.845 1.00 38.75 207 GLN A O 1
ATOM 1570 N N . PRO A 1 208 ? 3.878 18.167 12.358 1.00 45.72 208 PRO A N 1
ATOM 1571 C CA . PRO A 1 208 ? 2.877 17.977 11.326 1.00 45.72 208 PRO A CA 1
ATOM 1572 C C . PRO A 1 208 ? 3.524 17.200 10.176 1.00 45.72 208 PRO A C 1
ATOM 1574 O O . PRO A 1 208 ? 4.333 17.731 9.418 1.00 45.72 208 PRO A O 1
ATOM 1577 N N . VAL A 1 209 ? 3.198 15.909 10.070 1.00 49.25 209 VAL A N 1
ATOM 1578 C CA . VAL A 1 209 ? 3.608 15.069 8.940 1.00 49.25 209 VAL A CA 1
ATOM 1579 C C . VAL A 1 209 ? 3.106 15.746 7.662 1.00 49.25 209 VAL A C 1
ATOM 1581 O O . VAL A 1 209 ? 1.905 16.022 7.580 1.00 49.25 209 VAL A O 1
ATOM 1584 N N . PRO A 1 210 ? 3.972 16.040 6.674 1.00 48.88 210 PRO A N 1
ATOM 1585 C CA . PRO A 1 210 ? 3.578 16.807 5.500 1.00 48.88 210 PRO A CA 1
ATOM 1586 C C . PRO A 1 210 ? 2.427 16.105 4.768 1.00 48.88 210 PRO A C 1
ATOM 1588 O O . PRO A 1 210 ? 2.602 15.053 4.148 1.00 48.88 210 PRO A O 1
ATOM 1591 N N . LEU A 1 211 ? 1.231 16.708 4.841 1.00 51.75 211 LEU A N 1
ATOM 1592 C CA . LEU A 1 211 ? -0.029 16.194 4.285 1.00 51.75 211 LEU A CA 1
ATOM 1593 C C . LEU A 1 211 ? 0.087 15.794 2.802 1.00 51.75 211 LEU A C 1
ATOM 1595 O O . LEU A 1 211 ? -0.616 14.890 2.346 1.00 51.75 211 LEU A O 1
ATOM 1599 N N . ALA A 1 212 ? 0.993 16.442 2.063 1.00 49.94 212 ALA A N 1
ATOM 1600 C CA . ALA A 1 212 ? 1.219 16.236 0.637 1.00 49.94 212 ALA A CA 1
ATOM 1601 C C . ALA A 1 212 ? 1.611 14.788 0.284 1.00 49.94 212 ALA A C 1
ATOM 1603 O O . ALA A 1 212 ? 1.152 14.252 -0.726 1.00 49.94 212 ALA A O 1
ATOM 1604 N N . ARG A 1 213 ? 2.385 14.104 1.140 1.00 52.25 213 ARG A N 1
ATOM 1605 C CA . ARG A 1 213 ? 2.884 12.744 0.849 1.00 52.25 213 ARG A CA 1
ATOM 1606 C C . ARG A 1 213 ? 1.823 11.656 1.045 1.00 52.25 213 ARG A C 1
ATOM 1608 O O . ARG A 1 213 ? 1.937 10.554 0.519 1.00 52.25 213 ARG A O 1
ATOM 1615 N N . CYS A 1 214 ? 0.726 11.985 1.726 1.00 53.72 214 CYS A N 1
ATOM 1616 C CA . CYS A 1 214 ? -0.383 11.065 1.971 1.00 53.72 214 CYS A CA 1
ATOM 1617 C C . CYS A 1 214 ? -1.379 10.965 0.798 1.00 53.72 214 CYS A C 1
ATOM 1619 O O . CYS A 1 214 ? -2.323 10.171 0.868 1.00 53.72 214 CYS A O 1
ATOM 1621 N N . MET A 1 215 ? -1.212 11.769 -0.262 1.00 56.09 215 MET A N 1
ATOM 1622 C CA . MET A 1 215 ? -2.232 11.970 -1.302 1.00 56.09 215 MET A CA 1
ATOM 1623 C C . MET A 1 215 ? -2.150 10.964 -2.454 1.00 56.09 215 MET A C 1
ATOM 1625 O O . MET A 1 215 ? -3.166 10.342 -2.774 1.00 56.09 215 MET A O 1
ATOM 1629 N N . SER A 1 216 ? -0.958 10.643 -2.969 1.00 60.59 216 SER A N 1
ATOM 1630 C CA . SER A 1 216 ? -0.774 9.637 -4.033 1.00 60.59 216 SER A CA 1
ATOM 1631 C C . SER A 1 216 ? 0.221 8.546 -3.629 1.00 60.59 216 SER A C 1
ATOM 1633 O O . SER A 1 216 ? 1.113 8.803 -2.830 1.00 60.59 216 SER A O 1
ATOM 1635 N N . VAL A 1 217 ? 0.020 7.309 -4.094 1.00 66.56 217 VAL A N 1
ATOM 1636 C CA . VAL A 1 217 ? 1.064 6.277 -3.995 1.00 66.56 217 VAL A CA 1
ATOM 1637 C C . VAL A 1 217 ? 2.030 6.570 -5.129 1.00 66.56 217 VAL A C 1
ATOM 1639 O O . VAL A 1 217 ? 1.646 6.460 -6.294 1.00 66.56 217 VAL A O 1
ATOM 1642 N N . VAL A 1 218 ? 3.245 6.986 -4.788 1.00 74.44 218 VAL A N 1
ATOM 1643 C CA . VAL A 1 218 ? 4.285 7.237 -5.781 1.00 74.44 218 VAL A CA 1
ATOM 1644 C C . VAL A 1 218 ? 4.871 5.890 -6.199 1.00 74.44 218 VAL A C 1
ATOM 1646 O O . VAL A 1 218 ? 5.137 5.034 -5.356 1.00 74.44 218 VAL A O 1
ATOM 1649 N N . SER A 1 219 ? 5.031 5.678 -7.506 1.00 75.38 219 SER A N 1
ATOM 1650 C CA . SER A 1 219 ? 5.579 4.432 -8.052 1.00 75.38 219 SER A CA 1
ATOM 1651 C C . SER A 1 219 ? 6.985 4.132 -7.502 1.00 75.38 219 SER A C 1
ATOM 1653 O O . SER A 1 219 ? 7.284 2.969 -7.247 1.00 75.38 219 SER A O 1
ATOM 1655 N N . ASP A 1 220 ? 7.796 5.160 -7.224 1.00 81.69 220 ASP A N 1
ATOM 1656 C CA . ASP A 1 220 ? 9.137 5.069 -6.621 1.00 81.69 220 ASP A CA 1
ATOM 1657 C C . ASP A 1 220 ? 9.162 4.247 -5.328 1.00 81.69 220 ASP A C 1
ATOM 1659 O O . ASP A 1 220 ? 9.980 3.339 -5.173 1.00 81.69 220 ASP A O 1
ATOM 1663 N N . ASP A 1 221 ? 8.222 4.518 -4.422 1.00 84.06 221 ASP A N 1
ATOM 1664 C CA . ASP A 1 221 ? 8.172 3.870 -3.113 1.00 84.06 221 ASP A CA 1
ATOM 1665 C C . ASP A 1 221 ? 7.841 2.364 -3.230 1.00 84.06 221 ASP A C 1
ATOM 1667 O O . ASP A 1 221 ? 8.192 1.557 -2.365 1.00 84.06 221 ASP A O 1
ATOM 1671 N N . LEU A 1 222 ? 7.155 1.961 -4.309 1.00 89.38 222 LEU A N 1
ATOM 1672 C CA . LEU A 1 222 ? 6.849 0.557 -4.594 1.00 89.38 222 LEU A CA 1
ATOM 1673 C C . LEU A 1 222 ? 8.040 -0.175 -5.223 1.00 89.38 222 LEU A C 1
ATOM 1675 O O . LEU A 1 222 ? 8.230 -1.361 -4.942 1.00 89.38 222 LEU A O 1
ATOM 1679 N N . ILE A 1 223 ? 8.834 0.520 -6.047 1.00 91.69 223 ILE A N 1
ATOM 1680 C CA . ILE A 1 223 ? 9.941 -0.067 -6.813 1.00 91.69 223 ILE A CA 1
ATOM 1681 C C . ILE A 1 223 ? 10.975 -0.697 -5.887 1.00 91.69 223 ILE A C 1
ATOM 1683 O O . ILE A 1 223 ? 11.274 -1.879 -6.041 1.00 91.69 223 ILE A O 1
ATOM 1687 N N . ALA A 1 224 ? 11.452 0.037 -4.878 1.00 89.38 224 ALA A N 1
ATOM 1688 C CA . ALA A 1 224 ? 12.489 -0.460 -3.970 1.00 89.38 224 ALA A CA 1
ATOM 1689 C C . ALA A 1 224 ? 12.094 -1.795 -3.314 1.00 89.38 224 ALA A C 1
ATOM 1691 O O . ALA A 1 224 ? 12.848 -2.769 -3.319 1.00 89.38 224 ALA A O 1
ATOM 1692 N N . ARG A 1 225 ? 10.856 -1.871 -2.821 1.00 88.81 225 ARG A N 1
ATOM 1693 C CA . ARG A 1 225 ? 10.329 -3.060 -2.150 1.00 88.81 225 ARG A CA 1
ATOM 1694 C C . ARG A 1 225 ? 10.102 -4.229 -3.106 1.00 88.81 225 ARG A C 1
ATOM 1696 O O . ARG A 1 225 ? 10.388 -5.372 -2.755 1.00 88.81 225 ARG A O 1
ATOM 1703 N N . PHE A 1 226 ? 9.558 -3.971 -4.295 1.00 92.56 226 PHE A N 1
ATOM 1704 C CA . PHE A 1 226 ? 9.353 -5.017 -5.297 1.00 92.56 226 PHE A CA 1
ATOM 1705 C C . PHE A 1 226 ? 10.686 -5.567 -5.813 1.00 92.56 226 PHE A C 1
ATOM 1707 O O . PHE A 1 226 ? 10.821 -6.785 -5.913 1.00 92.56 226 PHE A O 1
ATOM 1714 N N . CYS A 1 227 ? 11.688 -4.713 -6.036 1.00 92.56 227 CYS A N 1
ATOM 1715 C CA . CYS A 1 227 ? 13.044 -5.136 -6.388 1.00 92.56 227 CYS A CA 1
ATOM 1716 C C . CYS A 1 227 ? 13.676 -6.009 -5.298 1.00 92.56 227 CYS A C 1
ATOM 1718 O O . CYS A 1 227 ? 14.246 -7.052 -5.614 1.00 92.56 227 CYS A O 1
ATOM 1720 N N . GLN A 1 228 ? 13.507 -5.646 -4.020 1.00 90.94 228 GLN A N 1
ATOM 1721 C CA . GLN A 1 228 ? 13.994 -6.456 -2.899 1.00 90.94 228 GLN A CA 1
ATOM 1722 C C . GLN A 1 228 ? 13.339 -7.847 -2.866 1.00 90.94 228 GLN A C 1
ATOM 1724 O O . GLN A 1 228 ? 14.030 -8.850 -2.704 1.00 90.94 228 GLN A O 1
ATOM 1729 N N . ARG A 1 229 ? 12.017 -7.933 -3.074 1.00 90.56 229 ARG A N 1
ATOM 1730 C CA . ARG A 1 229 ? 11.296 -9.222 -3.133 1.00 90.56 229 ARG A CA 1
ATOM 1731 C C . ARG A 1 229 ? 11.652 -10.062 -4.362 1.00 90.56 229 ARG A C 1
ATOM 1733 O O . ARG A 1 229 ? 11.525 -11.278 -4.306 1.00 90.56 229 ARG A O 1
ATOM 1740 N N . LEU A 1 230 ? 12.072 -9.424 -5.453 1.00 92.25 230 LEU A N 1
ATOM 1741 C CA . LEU A 1 230 ? 12.562 -10.085 -6.666 1.00 92.25 230 LEU A CA 1
ATOM 1742 C C . LEU A 1 230 ? 14.057 -10.426 -6.597 1.00 92.25 230 LEU A C 1
ATOM 1744 O O . LEU A 1 230 ? 14.586 -10.949 -7.575 1.00 92.25 230 LEU A O 1
ATOM 1748 N N . SER A 1 231 ? 14.737 -10.126 -5.483 1.00 91.00 231 SER A N 1
ATOM 1749 C CA . SER A 1 231 ? 16.180 -10.333 -5.315 1.00 91.00 231 SER A CA 1
ATOM 1750 C C . SER A 1 231 ? 16.994 -9.711 -6.460 1.00 91.00 231 SER A C 1
ATOM 1752 O O . SER A 1 231 ? 17.875 -10.355 -7.028 1.00 91.00 231 SER A O 1
ATOM 1754 N N . LEU A 1 232 ? 16.638 -8.485 -6.859 1.00 88.88 232 LEU A N 1
ATOM 1755 C CA . LEU A 1 232 ? 17.389 -7.698 -7.841 1.00 88.88 232 LEU A CA 1
ATOM 1756 C C . LEU A 1 232 ? 18.532 -6.940 -7.153 1.00 88.88 232 LEU A C 1
ATOM 1758 O O . LEU A 1 232 ? 18.369 -6.469 -6.024 1.00 88.88 232 LEU A O 1
ATOM 1762 N N . LEU A 1 233 ? 19.675 -6.814 -7.836 1.00 86.25 233 LEU A N 1
ATOM 1763 C CA . LEU A 1 233 ? 20.821 -6.057 -7.321 1.00 86.25 233 LEU A CA 1
ATOM 1764 C C . LEU A 1 233 ? 20.550 -4.542 -7.293 1.00 86.25 233 LEU A C 1
ATOM 1766 O O . LEU A 1 233 ? 19.611 -4.038 -7.915 1.00 86.25 233 LEU A O 1
ATOM 1770 N N . GLY A 1 234 ? 21.403 -3.808 -6.569 1.00 83.69 234 GLY A N 1
ATOM 1771 C CA . GLY A 1 234 ? 21.294 -2.354 -6.406 1.00 83.69 234 GLY A CA 1
ATOM 1772 C C . GLY A 1 234 ? 21.263 -1.585 -7.731 1.00 83.69 234 GLY A C 1
ATOM 1773 O O . GLY A 1 234 ? 20.439 -0.685 -7.870 1.00 83.69 234 GLY A O 1
ATOM 1774 N N . GLY A 1 235 ? 22.067 -1.997 -8.719 1.00 86.06 235 GLY A N 1
ATOM 1775 C CA . GLY A 1 235 ? 22.077 -1.391 -10.056 1.00 86.06 235 GLY A CA 1
ATOM 1776 C C . GLY A 1 235 ? 20.715 -1.472 -10.748 1.00 86.06 235 GLY A C 1
ATOM 1777 O O . GLY A 1 235 ? 20.150 -0.452 -11.129 1.00 86.06 235 GLY A O 1
ATOM 1778 N N . ALA A 1 236 ? 20.090 -2.654 -10.773 1.00 87.81 236 ALA A N 1
ATOM 1779 C CA . ALA A 1 236 ? 18.745 -2.838 -11.326 1.00 87.81 236 ALA A CA 1
ATOM 1780 C C . ALA A 1 236 ? 17.666 -2.028 -10.579 1.00 87.81 236 ALA A C 1
ATOM 1782 O O . ALA A 1 236 ? 16.728 -1.520 -11.200 1.00 87.81 236 ALA A O 1
ATOM 1783 N N . MET A 1 237 ? 17.787 -1.878 -9.255 1.00 90.38 237 MET A N 1
ATOM 1784 C CA . MET A 1 237 ? 16.871 -1.040 -8.474 1.00 90.38 237 MET A CA 1
ATOM 1785 C C . MET A 1 237 ? 17.000 0.440 -8.840 1.00 90.38 237 MET A C 1
ATOM 1787 O O . MET A 1 237 ? 15.980 1.115 -8.994 1.00 90.38 237 MET A O 1
ATOM 1791 N N . GLU A 1 238 ? 18.224 0.944 -8.967 1.00 89.06 238 GLU A N 1
ATOM 1792 C CA . GLU A 1 238 ? 18.461 2.347 -9.298 1.00 89.06 238 GLU A CA 1
ATOM 1793 C C . GLU A 1 238 ? 18.066 2.649 -10.748 1.00 89.06 238 GLU A C 1
ATOM 1795 O O . GLU A 1 238 ? 17.328 3.606 -10.989 1.00 89.06 238 GLU A O 1
ATOM 1800 N N . CYS A 1 239 ? 18.393 1.754 -11.688 1.00 89.75 239 CYS A N 1
ATOM 1801 C CA . CYS A 1 239 ? 17.884 1.800 -13.060 1.00 89.75 239 CYS A CA 1
ATOM 1802 C C . CYS A 1 239 ? 16.350 1.881 -13.091 1.00 89.75 239 CYS A C 1
ATOM 1804 O O . CYS A 1 239 ? 15.789 2.747 -13.761 1.00 89.75 239 CYS A O 1
ATOM 1806 N N . ALA A 1 240 ? 15.648 1.036 -12.326 1.00 92.25 240 ALA A N 1
ATOM 1807 C CA . ALA A 1 240 ? 14.184 1.039 -12.288 1.00 92.25 240 ALA A CA 1
ATOM 1808 C C . ALA A 1 240 ? 13.601 2.370 -11.784 1.00 92.25 240 ALA A C 1
ATOM 1810 O O . ALA A 1 240 ? 12.580 2.827 -12.307 1.00 92.25 240 ALA A O 1
ATOM 1811 N N . LYS A 1 241 ? 14.238 3.011 -10.794 1.00 91.31 241 LYS A N 1
ATOM 1812 C CA . LYS A 1 241 ? 13.823 4.336 -10.306 1.00 91.31 241 LYS A CA 1
ATOM 1813 C C . LYS A 1 241 ? 14.053 5.422 -11.354 1.00 91.31 241 LYS A C 1
ATOM 1815 O O . LYS A 1 241 ? 13.143 6.216 -11.587 1.00 91.31 241 LYS A O 1
ATOM 1820 N N . ARG A 1 242 ? 15.217 5.433 -12.015 1.00 90.44 242 ARG A N 1
ATOM 1821 C CA . ARG A 1 242 ? 15.529 6.413 -13.072 1.00 90.44 242 ARG A CA 1
ATOM 1822 C C . ARG A 1 242 ? 14.580 6.279 -14.258 1.00 90.44 242 ARG A C 1
ATOM 1824 O O . ARG A 1 242 ? 13.993 7.272 -14.674 1.00 90.44 242 ARG A O 1
ATOM 1831 N N . VAL A 1 243 ? 14.331 5.052 -14.717 1.00 90.88 243 VAL A N 1
ATOM 1832 C CA . VAL A 1 243 ? 13.318 4.766 -15.747 1.00 90.88 243 VAL A CA 1
ATOM 1833 C C . VAL A 1 243 ? 11.954 5.302 -15.321 1.00 90.88 243 VAL A C 1
ATOM 1835 O O . VAL A 1 243 ? 11.272 5.959 -16.098 1.00 90.88 243 VAL A O 1
ATOM 1838 N N . ASN A 1 244 ? 11.537 5.055 -14.079 1.00 91.56 244 ASN A N 1
ATOM 1839 C CA . ASN A 1 244 ? 10.247 5.534 -13.596 1.00 91.56 244 ASN A CA 1
ATOM 1840 C C . ASN A 1 244 ? 10.161 7.070 -13.524 1.00 91.56 244 ASN A C 1
ATOM 1842 O O . ASN A 1 244 ? 9.080 7.619 -13.737 1.00 91.56 244 ASN A O 1
ATOM 1846 N N . LEU A 1 245 ? 11.269 7.764 -13.256 1.00 89.81 245 LEU A N 1
ATOM 1847 C CA . LEU A 1 245 ? 11.329 9.224 -13.314 1.00 89.81 245 LEU A CA 1
ATOM 1848 C C . LEU A 1 245 ? 11.119 9.734 -14.749 1.00 89.81 245 LEU A C 1
ATOM 1850 O O . LEU A 1 245 ? 10.293 10.621 -14.953 1.00 89.81 245 LEU A O 1
ATOM 1854 N N . GLU A 1 246 ? 11.776 9.118 -15.733 1.00 88.88 246 GLU A N 1
ATOM 1855 C CA . GLU A 1 246 ? 11.617 9.451 -17.159 1.00 88.88 246 GLU A CA 1
ATOM 1856 C C . GLU A 1 246 ? 10.208 9.139 -17.687 1.00 88.88 246 GLU A C 1
ATOM 1858 O O . GLU A 1 246 ? 9.603 9.926 -18.412 1.00 88.88 246 GLU A O 1
ATOM 1863 N N . VAL A 1 247 ? 9.621 8.016 -17.268 1.00 90.19 247 VAL A N 1
ATOM 1864 C CA . VAL A 1 247 ? 8.234 7.666 -17.622 1.00 90.19 247 VAL A CA 1
ATOM 1865 C C . VAL A 1 247 ? 7.240 8.701 -17.088 1.00 90.19 247 VAL A C 1
ATOM 1867 O O . VAL A 1 247 ? 6.209 8.947 -17.713 1.00 90.19 247 VAL A O 1
ATOM 1870 N N . ARG A 1 248 ? 7.533 9.305 -15.930 1.00 87.06 248 ARG A N 1
ATOM 1871 C CA . ARG A 1 248 ? 6.700 10.350 -15.322 1.00 87.06 248 ARG A CA 1
ATOM 1872 C C . ARG A 1 248 ? 6.930 11.728 -15.932 1.00 87.06 248 ARG A C 1
ATOM 1874 O O . ARG A 1 248 ? 5.986 12.501 -15.965 1.00 87.06 248 ARG A O 1
ATOM 1881 N N . SER A 1 249 ? 8.144 12.052 -16.378 1.00 87.75 249 SER A N 1
ATOM 1882 C CA . SER A 1 249 ? 8.421 13.337 -17.037 1.00 87.75 249 SER A CA 1
ATOM 1883 C C . SER A 1 249 ? 7.806 13.409 -18.438 1.00 87.75 249 SER A C 1
ATOM 1885 O O . SER A 1 249 ? 7.477 14.496 -18.905 1.00 87.75 249 SER A O 1
ATOM 1887 N N . ARG A 1 250 ? 7.630 12.255 -19.091 1.00 84.75 250 ARG A N 1
ATOM 1888 C CA . ARG A 1 250 ? 7.136 12.133 -20.473 1.00 84.75 250 ARG A CA 1
ATOM 1889 C C . ARG A 1 250 ? 5.692 11.645 -20.585 1.00 84.75 250 ARG A C 1
ATOM 1891 O O . ARG A 1 250 ? 5.169 11.559 -21.688 1.00 84.75 250 ARG A O 1
ATOM 1898 N N . ASP A 1 251 ? 5.063 11.289 -19.465 1.00 84.06 251 ASP A N 1
ATOM 1899 C CA . ASP A 1 251 ? 3.687 10.780 -19.391 1.00 84.06 251 ASP A CA 1
ATOM 1900 C C . ASP A 1 251 ? 3.383 9.545 -20.282 1.00 84.06 251 ASP A C 1
ATOM 1902 O O . ASP A 1 251 ? 2.221 9.237 -20.557 1.00 84.06 251 ASP A O 1
ATOM 1906 N N . THR A 1 252 ? 4.395 8.748 -20.660 1.00 82.56 252 THR A N 1
ATOM 1907 C CA . THR A 1 252 ? 4.257 7.558 -21.537 1.00 82.56 252 THR A CA 1
ATOM 1908 C C . THR A 1 252 ? 3.222 6.537 -21.037 1.00 82.56 252 THR A C 1
ATOM 1910 O O . THR A 1 252 ? 2.572 5.843 -21.820 1.00 82.56 252 THR A O 1
ATOM 1913 N N . LEU A 1 253 ? 3.051 6.412 -19.715 1.00 83.62 253 LEU A N 1
ATOM 1914 C CA . LEU A 1 253 ? 2.090 5.489 -19.091 1.00 83.62 253 LEU A CA 1
ATOM 1915 C C . LEU A 1 253 ? 0.906 6.208 -18.420 1.00 83.62 253 LEU A C 1
ATOM 1917 O O . LEU A 1 253 ? 0.345 5.694 -17.442 1.00 83.62 253 LEU A O 1
ATOM 1921 N N . ALA A 1 254 ? 0.503 7.369 -18.943 1.00 83.12 254 ALA A N 1
ATOM 1922 C CA . ALA A 1 254 ? -0.654 8.115 -18.458 1.00 83.12 254 ALA A CA 1
ATOM 1923 C C . ALA A 1 254 ? -1.921 7.239 -18.356 1.00 83.12 254 ALA A C 1
ATOM 1925 O O . ALA A 1 254 ? -2.198 6.369 -19.183 1.00 83.12 254 ALA A O 1
ATOM 1926 N N . GLY A 1 255 ? -2.694 7.440 -17.286 1.00 83.25 255 GLY A N 1
ATOM 1927 C CA . GLY A 1 255 ? -3.938 6.702 -17.031 1.00 83.25 255 GLY A CA 1
ATOM 1928 C C . GLY A 1 255 ? -3.765 5.269 -16.507 1.00 83.25 255 GLY A C 1
ATOM 1929 O O . GLY A 1 255 ? -4.758 4.637 -16.135 1.00 83.25 255 GLY A O 1
ATOM 1930 N N . LYS A 1 256 ? -2.536 4.741 -16.408 1.00 87.56 256 LYS A N 1
ATOM 1931 C CA . LYS A 1 256 ? -2.281 3.428 -15.792 1.00 87.56 256 LYS A CA 1
ATOM 1932 C C . LYS A 1 256 ? -2.099 3.538 -14.278 1.00 87.56 256 LYS A C 1
ATOM 1934 O O . LYS A 1 256 ? -1.711 4.564 -13.729 1.00 87.56 256 LYS A O 1
ATOM 1939 N N . SER A 1 257 ? -2.390 2.444 -13.572 1.00 88.75 257 SER A N 1
ATOM 1940 C CA . SER A 1 257 ? -2.199 2.384 -12.119 1.00 88.75 257 SER A CA 1
ATOM 1941 C C . SER A 1 257 ? -0.708 2.478 -11.761 1.00 88.75 257 SER A C 1
ATOM 1943 O O . SER A 1 257 ? 0.090 1.792 -12.403 1.00 88.75 257 SER A O 1
ATOM 1945 N N . PRO A 1 258 ? -0.319 3.203 -10.693 1.00 89.38 258 PRO A N 1
ATOM 1946 C CA . PRO A 1 258 ? 1.084 3.315 -10.272 1.00 89.38 258 PRO A CA 1
ATOM 1947 C C . PRO A 1 258 ? 1.740 1.961 -9.965 1.00 89.38 258 PRO A C 1
ATOM 1949 O O . PRO A 1 258 ? 2.932 1.785 -10.186 1.00 89.38 258 PRO A O 1
ATOM 1952 N N . VAL A 1 259 ? 0.963 0.958 -9.531 1.00 91.88 259 VAL A N 1
ATOM 1953 C CA . VAL A 1 259 ? 1.475 -0.408 -9.315 1.00 91.88 259 VAL A CA 1
ATOM 1954 C C . VAL A 1 259 ? 1.871 -1.068 -10.640 1.00 91.88 259 VAL A C 1
ATOM 1956 O O . VAL A 1 259 ? 2.890 -1.746 -10.716 1.00 91.88 259 VAL A O 1
ATOM 1959 N N . SER A 1 260 ? 1.074 -0.859 -11.692 1.00 92.44 260 SER A N 1
ATOM 1960 C CA . SER A 1 260 ? 1.351 -1.385 -13.033 1.00 92.44 260 SER A CA 1
ATOM 1961 C C . SER A 1 260 ? 2.539 -0.682 -13.681 1.00 92.44 260 SER A C 1
ATOM 1963 O O . SER A 1 260 ? 3.338 -1.345 -14.333 1.00 92.44 260 SER A O 1
ATOM 1965 N N . VAL A 1 261 ? 2.668 0.632 -13.468 1.00 92.94 261 VAL A N 1
ATOM 1966 C CA . VAL A 1 261 ? 3.829 1.421 -13.904 1.00 92.94 261 VAL A CA 1
ATOM 1967 C C . VAL A 1 261 ? 5.096 0.902 -13.226 1.00 92.94 261 VAL A C 1
ATOM 1969 O O . VAL A 1 261 ? 6.021 0.497 -13.919 1.00 92.94 261 VAL A O 1
ATOM 1972 N N . ALA A 1 262 ? 5.101 0.790 -11.892 1.00 93.31 262 ALA A N 1
ATOM 1973 C CA . ALA A 1 262 ? 6.238 0.250 -11.145 1.00 93.31 262 ALA A CA 1
ATOM 1974 C C . ALA A 1 262 ? 6.637 -1.158 -11.623 1.00 93.31 262 ALA A C 1
ATOM 1976 O O . ALA A 1 262 ? 7.811 -1.407 -11.877 1.00 93.31 262 ALA A O 1
ATOM 1977 N N . ALA A 1 263 ? 5.672 -2.068 -11.806 1.00 94.19 263 ALA A N 1
ATOM 1978 C CA . ALA A 1 263 ? 5.942 -3.422 -12.295 1.00 94.19 263 ALA A CA 1
ATOM 1979 C C . ALA A 1 263 ? 6.582 -3.434 -13.696 1.00 94.19 263 ALA A C 1
ATOM 1981 O O . ALA A 1 263 ? 7.504 -4.209 -13.942 1.00 94.19 263 ALA A O 1
ATOM 1982 N N . ALA A 1 264 ? 6.120 -2.567 -14.602 1.00 94.25 264 ALA A N 1
ATOM 1983 C CA . ALA A 1 264 ? 6.671 -2.455 -15.949 1.00 94.25 264 ALA A CA 1
ATOM 1984 C C . ALA A 1 264 ? 8.083 -1.851 -15.953 1.00 94.25 264 ALA A C 1
ATOM 1986 O O . ALA A 1 264 ? 8.952 -2.371 -16.647 1.00 94.25 264 ALA A O 1
ATOM 1987 N N . CYS A 1 265 ? 8.335 -0.817 -15.141 1.00 93.62 265 CYS A N 1
ATOM 1988 C CA . CYS A 1 265 ? 9.665 -0.216 -14.997 1.00 93.62 265 CYS A CA 1
ATOM 1989 C C . CYS A 1 265 ? 10.681 -1.215 -14.428 1.00 93.62 265 CYS A C 1
ATOM 1991 O O . CYS A 1 265 ? 11.807 -1.278 -14.908 1.00 93.62 265 CYS A O 1
ATOM 1993 N N . ILE A 1 266 ? 10.279 -2.034 -13.447 1.00 94.38 266 ILE A N 1
ATOM 1994 C CA . ILE A 1 266 ? 11.137 -3.092 -12.892 1.00 94.38 266 ILE A CA 1
ATOM 1995 C C . ILE A 1 266 ? 11.428 -4.161 -13.942 1.00 94.38 266 ILE A C 1
ATOM 1997 O O . ILE A 1 266 ? 12.569 -4.590 -14.064 1.00 94.38 266 ILE A O 1
ATOM 2001 N N . TYR A 1 267 ? 10.415 -4.587 -14.701 1.00 94.69 267 TYR A N 1
ATOM 2002 C CA . TYR A 1 267 ? 10.600 -5.563 -15.773 1.00 94.69 267 TYR A CA 1
ATOM 2003 C C . TYR A 1 267 ? 11.567 -5.035 -16.846 1.00 94.69 267 TYR A C 1
ATOM 2005 O O . TYR A 1 267 ? 12.500 -5.741 -17.215 1.00 94.69 267 TYR A O 1
ATOM 2013 N N . LEU A 1 268 ? 11.417 -3.772 -17.267 1.00 92.81 268 LEU A N 1
ATOM 2014 C CA . LEU A 1 268 ? 12.339 -3.109 -18.195 1.00 92.81 268 LEU A CA 1
ATOM 2015 C C . LEU A 1 268 ? 13.770 -3.064 -17.634 1.00 92.81 268 LEU A C 1
ATOM 2017 O O . LEU A 1 268 ? 14.697 -3.534 -18.282 1.00 92.81 268 LEU A O 1
ATOM 2021 N N . ALA A 1 269 ? 13.943 -2.549 -16.415 1.00 92.44 269 ALA A N 1
ATOM 2022 C CA . ALA A 1 269 ? 15.254 -2.387 -15.788 1.00 92.44 269 ALA A CA 1
ATOM 2023 C C . ALA A 1 269 ? 15.966 -3.719 -15.510 1.00 92.44 269 ALA A C 1
ATOM 2025 O O . ALA A 1 269 ? 17.180 -3.809 -15.661 1.00 92.44 269 ALA A O 1
ATOM 2026 N N . ALA A 1 270 ? 15.216 -4.763 -15.148 1.00 92.88 270 ALA A N 1
ATOM 2027 C CA . ALA A 1 270 ? 15.749 -6.110 -14.971 1.00 92.88 270 ALA A CA 1
ATOM 2028 C C . ALA A 1 270 ? 16.352 -6.657 -16.276 1.00 92.88 270 ALA A C 1
ATOM 2030 O O . ALA A 1 270 ? 17.408 -7.283 -16.249 1.00 92.88 270 ALA A O 1
ATOM 2031 N N . HIS A 1 271 ? 15.711 -6.387 -17.419 1.00 91.38 271 HIS A N 1
ATOM 2032 C CA . HIS A 1 271 ? 16.243 -6.758 -18.729 1.00 91.38 271 HIS A CA 1
ATOM 2033 C C . HIS A 1 271 ? 17.436 -5.895 -19.154 1.00 91.38 271 HIS A C 1
ATOM 2035 O O . HIS A 1 271 ? 18.399 -6.448 -19.672 1.00 91.38 271 HIS A O 1
ATOM 2041 N N . LEU A 1 272 ? 17.415 -4.587 -18.875 1.00 90.12 272 LEU A N 1
ATOM 2042 C CA . LEU A 1 272 ? 18.541 -3.695 -19.177 1.00 90.12 272 LEU A CA 1
ATOM 2043 C C . LEU A 1 272 ? 19.831 -4.160 -18.488 1.00 90.12 272 LEU A C 1
ATOM 2045 O O . LEU A 1 272 ? 20.847 -4.306 -19.153 1.00 90.12 272 LEU A O 1
ATOM 2049 N N . VAL A 1 273 ? 19.771 -4.462 -17.186 1.00 89.69 273 VAL A N 1
ATOM 2050 C CA . VAL A 1 273 ? 20.930 -4.824 -16.336 1.00 89.69 273 VAL A CA 1
ATOM 2051 C C . VAL A 1 273 ? 21.306 -6.318 -16.446 1.00 89.69 273 VAL A C 1
ATOM 2053 O O . VAL A 1 273 ? 21.905 -6.896 -15.543 1.00 89.69 273 VAL A O 1
ATOM 2056 N N . ALA A 1 274 ? 20.909 -6.994 -17.529 1.00 87.38 274 ALA A N 1
ATOM 2057 C CA . ALA A 1 274 ? 21.180 -8.417 -17.766 1.00 87.38 274 ALA A CA 1
ATOM 2058 C C . ALA A 1 274 ? 20.749 -9.365 -16.612 1.00 87.38 274 ALA A C 1
ATOM 2060 O O . ALA A 1 274 ? 21.300 -10.453 -16.437 1.00 87.38 274 ALA A O 1
ATOM 2061 N N . GLN A 1 275 ? 19.721 -8.988 -15.836 1.00 88.75 275 GLN A N 1
ATOM 2062 C CA . GLN A 1 275 ? 19.108 -9.797 -14.768 1.00 88.75 275 GLN A CA 1
ATOM 2063 C C . GLN A 1 275 ? 17.628 -10.071 -15.068 1.00 88.75 275 GLN A C 1
ATOM 2065 O O . GLN A 1 275 ? 16.746 -9.656 -14.305 1.00 88.75 275 GLN A O 1
ATOM 2070 N N . PRO A 1 276 ? 17.316 -10.756 -16.182 1.00 89.56 276 PRO A N 1
ATOM 2071 C CA . PRO A 1 276 ? 15.949 -10.898 -16.656 1.00 89.56 276 PRO A CA 1
ATOM 2072 C C . PRO A 1 276 ? 15.066 -11.613 -15.628 1.00 89.56 276 PRO A C 1
ATOM 2074 O O . PRO A 1 276 ? 15.441 -12.622 -15.024 1.00 89.56 276 PRO A O 1
ATOM 2077 N N . ARG A 1 277 ? 13.843 -11.110 -15.450 1.00 92.38 277 ARG A N 1
ATOM 2078 C CA . ARG A 1 277 ? 12.815 -11.736 -14.607 1.00 92.38 277 ARG A CA 1
ATOM 2079 C C . ARG A 1 277 ? 11.599 -12.043 -15.455 1.00 92.38 277 ARG A C 1
ATOM 2081 O O . ARG A 1 277 ? 11.133 -11.182 -16.184 1.00 92.38 277 ARG A O 1
ATOM 2088 N N . LEU A 1 278 ? 11.042 -13.247 -15.327 1.00 92.44 278 LEU A N 1
ATOM 2089 C CA . LEU A 1 278 ? 9.824 -13.602 -16.059 1.00 92.44 278 LEU A CA 1
ATOM 2090 C C . LEU A 1 278 ? 8.658 -12.685 -15.636 1.00 92.44 278 LEU A C 1
ATOM 2092 O O . LEU A 1 278 ? 8.525 -12.390 -14.441 1.00 92.44 278 LEU A O 1
ATOM 2096 N N . PRO A 1 279 ? 7.752 -12.308 -16.562 1.00 92.38 279 PRO A N 1
ATOM 2097 C CA . PRO A 1 279 ? 6.570 -11.508 -16.236 1.00 92.38 279 PRO A CA 1
ATOM 2098 C C . PRO A 1 279 ? 5.720 -12.115 -15.114 1.00 92.38 279 PRO A C 1
ATOM 2100 O O . PRO A 1 279 ? 5.158 -11.378 -14.308 1.00 92.38 279 PRO A O 1
ATOM 2103 N N . ASN A 1 280 ? 5.673 -13.449 -15.023 1.00 93.56 280 ASN A N 1
ATOM 2104 C CA . ASN A 1 280 ? 4.979 -14.174 -13.959 1.00 93.56 280 ASN A CA 1
ATOM 2105 C C . ASN A 1 280 ? 5.552 -13.859 -12.562 1.00 93.56 280 ASN A C 1
ATOM 2107 O O . ASN A 1 280 ? 4.812 -13.547 -11.630 1.00 93.56 280 ASN A O 1
ATOM 2111 N N . HIS A 1 281 ? 6.882 -13.846 -12.416 1.00 93.62 281 HIS A N 1
ATOM 2112 C CA . HIS A 1 281 ? 7.518 -13.518 -11.135 1.00 93.62 281 HIS A CA 1
ATOM 2113 C C . HIS A 1 281 ? 7.212 -12.079 -10.706 1.00 93.62 281 HIS A C 1
ATOM 2115 O O . HIS A 1 281 ? 6.864 -11.837 -9.549 1.00 93.62 281 HIS A O 1
ATOM 2121 N N . VAL A 1 282 ? 7.268 -11.130 -11.645 1.00 93.81 282 VAL A N 1
ATOM 2122 C CA . VAL A 1 282 ? 6.932 -9.722 -11.377 1.00 93.81 282 VAL A CA 1
ATOM 2123 C C . VAL A 1 282 ? 5.441 -9.566 -11.046 1.00 93.81 282 VAL A C 1
ATOM 2125 O O . VAL A 1 282 ? 5.088 -8.860 -10.101 1.00 93.81 282 VAL A O 1
ATOM 2128 N N . SER A 1 283 ? 4.568 -10.273 -11.768 1.00 94.31 283 SER A N 1
ATOM 2129 C CA . SER A 1 283 ? 3.117 -10.349 -11.534 1.00 94.31 283 SER A CA 1
ATOM 2130 C C . SER A 1 283 ? 2.790 -10.826 -10.117 1.00 94.31 283 SER A C 1
ATOM 2132 O O . SER A 1 283 ? 2.005 -10.179 -9.418 1.00 94.31 283 SER A O 1
ATOM 2134 N N . CYS A 1 284 ? 3.451 -11.891 -9.654 1.00 91.19 284 CYS A N 1
ATOM 2135 C CA . CYS A 1 284 ? 3.269 -12.445 -8.313 1.00 91.19 284 CYS A CA 1
ATOM 2136 C C . CYS A 1 284 ? 3.642 -11.437 -7.210 1.00 91.19 284 CYS A C 1
ATOM 2138 O O . CYS A 1 284 ? 2.890 -11.250 -6.252 1.00 91.19 284 CYS A O 1
ATOM 2140 N N . VAL A 1 285 ? 4.765 -10.727 -7.370 1.00 91.56 285 VAL A N 1
ATOM 2141 C CA . VAL A 1 285 ? 5.252 -9.756 -6.374 1.00 91.56 285 VAL A CA 1
ATOM 2142 C C . VAL A 1 285 ? 4.422 -8.469 -6.359 1.00 91.56 285 VAL A C 1
ATOM 2144 O O . VAL A 1 285 ? 4.059 -7.982 -5.285 1.00 91.56 285 VAL A O 1
ATOM 2147 N N . ALA A 1 286 ? 4.112 -7.912 -7.531 1.00 90.56 286 ALA A N 1
ATOM 2148 C CA . ALA A 1 286 ? 3.373 -6.656 -7.652 1.00 90.56 286 ALA A CA 1
ATOM 2149 C C . ALA A 1 286 ? 1.851 -6.833 -7.506 1.00 90.56 286 ALA A C 1
ATOM 2151 O O . ALA A 1 286 ? 1.121 -5.865 -7.265 1.00 90.56 286 ALA A O 1
ATOM 2152 N N . GLY A 1 287 ? 1.349 -8.060 -7.662 1.00 89.50 287 GLY A N 1
ATOM 2153 C CA . GLY A 1 287 ? -0.075 -8.368 -7.635 1.00 89.50 287 GLY A CA 1
ATOM 2154 C C . GLY A 1 287 ? -0.831 -7.752 -8.813 1.00 89.50 287 GLY A C 1
ATOM 2155 O O . GLY A 1 287 ? -1.978 -7.336 -8.652 1.00 89.50 287 GLY A O 1
ATOM 2156 N N . VAL A 1 288 ? -0.224 -7.650 -9.994 1.00 92.69 288 VAL A N 1
ATOM 2157 C CA . VAL A 1 288 ? -0.866 -7.185 -11.243 1.00 92.69 288 VAL A CA 1
ATOM 2158 C C . VAL A 1 288 ? -0.855 -8.315 -12.265 1.00 92.69 288 VAL A C 1
ATOM 2160 O O . VAL A 1 288 ? 0.012 -9.166 -12.194 1.00 92.69 288 VAL A O 1
ATOM 2163 N N . SER A 1 289 ? -1.809 -8.354 -13.200 1.00 92.88 289 SER A N 1
ATOM 2164 C CA . SER A 1 289 ? -1.836 -9.445 -14.185 1.00 92.88 289 SER A CA 1
ATOM 2165 C C . SER A 1 289 ? -0.652 -9.349 -15.152 1.00 92.88 289 SER A C 1
ATOM 2167 O O . SER A 1 289 ? -0.252 -8.243 -15.524 1.00 92.88 289 SER A O 1
ATOM 2169 N N . GLU A 1 290 ? -0.134 -10.489 -15.612 1.00 93.75 290 GLU A N 1
ATOM 2170 C CA . GLU A 1 290 ? 0.951 -10.525 -16.602 1.00 93.75 290 GLU A CA 1
ATOM 2171 C C . GLU A 1 290 ? 0.610 -9.739 -17.870 1.00 93.75 290 GLU A C 1
ATOM 2173 O O . GLU A 1 290 ? 1.443 -9.000 -18.384 1.00 93.75 290 GLU A O 1
ATOM 2178 N N . VAL A 1 291 ? -0.636 -9.840 -18.342 1.00 94.00 291 VAL A N 1
ATOM 2179 C CA . VAL A 1 291 ? -1.119 -9.108 -19.522 1.00 94.00 291 VAL A CA 1
ATOM 2180 C C . VAL A 1 291 ? -1.016 -7.598 -19.302 1.00 94.00 291 VAL A C 1
ATOM 2182 O O . VAL A 1 291 ? -0.639 -6.861 -20.209 1.00 94.00 291 VAL A O 1
ATOM 2185 N N . THR A 1 292 ? -1.284 -7.118 -18.083 1.00 93.75 292 THR A N 1
ATOM 2186 C CA . THR A 1 292 ? -1.101 -5.702 -17.736 1.00 93.75 292 THR A CA 1
ATOM 2187 C C . THR A 1 292 ? 0.367 -5.289 -17.812 1.00 93.75 292 THR A C 1
ATOM 2189 O O . THR A 1 292 ? 0.649 -4.199 -18.309 1.00 93.75 292 THR A O 1
ATOM 2192 N N . ILE A 1 293 ? 1.287 -6.146 -17.354 1.00 94.12 293 ILE A N 1
ATOM 2193 C CA . ILE A 1 293 ? 2.733 -5.889 -17.431 1.00 94.12 293 ILE A CA 1
ATOM 2194 C C . ILE A 1 293 ? 3.172 -5.848 -18.894 1.00 94.12 293 ILE A C 1
ATOM 2196 O O . ILE A 1 293 ? 3.773 -4.861 -19.299 1.00 94.12 293 ILE A O 1
ATOM 2200 N N . ARG A 1 294 ? 2.797 -6.840 -19.712 1.00 92.88 294 ARG A N 1
ATOM 2201 C CA . ARG A 1 294 ? 3.143 -6.885 -21.146 1.00 92.88 294 ARG A CA 1
ATOM 2202 C C . ARG A 1 294 ? 2.575 -5.689 -21.916 1.00 92.88 294 ARG A C 1
ATOM 2204 O O . ARG A 1 294 ? 3.288 -5.046 -22.677 1.00 92.88 294 ARG A O 1
ATOM 2211 N N . ASN A 1 295 ? 1.323 -5.311 -21.655 1.00 93.69 295 ASN A N 1
ATOM 2212 C CA . ASN A 1 295 ? 0.707 -4.133 -22.275 1.00 93.69 295 ASN A CA 1
ATOM 2213 C C . ASN A 1 295 ? 1.355 -2.811 -21.829 1.00 93.69 295 ASN A C 1
ATOM 2215 O O . ASN A 1 295 ? 1.301 -1.824 -22.557 1.00 93.69 295 ASN A O 1
ATOM 2219 N N . ALA A 1 296 ? 1.900 -2.733 -20.613 1.00 92.62 296 ALA A N 1
ATOM 2220 C CA . ALA A 1 296 ? 2.684 -1.582 -20.168 1.00 92.62 296 ALA A CA 1
ATOM 2221 C C . ALA A 1 296 ? 4.082 -1.580 -20.785 1.00 92.62 296 ALA A C 1
ATOM 2223 O O . ALA A 1 296 ? 4.502 -0.552 -21.305 1.00 92.62 296 ALA A O 1
ATOM 2224 N N . TYR A 1 297 ? 4.731 -2.739 -20.821 1.00 93.31 297 TYR A N 1
ATOM 2225 C CA . TYR A 1 297 ? 6.029 -2.934 -21.443 1.00 93.31 297 TYR A CA 1
ATOM 2226 C C . TYR A 1 297 ? 6.027 -2.573 -22.928 1.00 93.31 297 TYR A C 1
ATOM 2228 O O . TYR A 1 297 ? 6.916 -1.859 -23.361 1.00 93.31 297 TYR A O 1
ATOM 2236 N N . ARG A 1 298 ? 4.994 -2.953 -23.692 1.00 92.88 298 ARG A N 1
ATOM 2237 C CA . ARG A 1 298 ? 4.877 -2.590 -25.115 1.00 92.88 298 ARG A CA 1
ATOM 2238 C C . ARG A 1 298 ? 4.941 -1.078 -25.354 1.00 92.88 298 ARG A C 1
ATOM 2240 O O . ARG A 1 298 ? 5.559 -0.650 -26.320 1.00 92.88 298 ARG A O 1
ATOM 2247 N N . LEU A 1 299 ? 4.324 -0.281 -24.477 1.00 92.25 299 LEU A N 1
ATOM 2248 C CA . LEU A 1 299 ? 4.389 1.182 -24.573 1.00 92.25 299 LEU A CA 1
ATOM 2249 C C . LEU A 1 299 ? 5.789 1.700 -24.227 1.00 92.25 299 LEU A C 1
ATOM 2251 O O . LEU A 1 299 ? 6.324 2.532 -24.945 1.00 92.25 299 LEU A O 1
ATOM 2255 N N . LEU A 1 300 ? 6.409 1.159 -23.173 1.00 91.25 300 LEU A N 1
ATOM 2256 C CA . LEU A 1 300 ? 7.786 1.511 -22.806 1.00 91.25 300 LEU A CA 1
ATOM 2257 C C . LEU A 1 300 ? 8.796 1.118 -23.894 1.00 91.25 300 LEU A C 1
ATOM 2259 O O . LEU A 1 300 ? 9.763 1.831 -24.125 1.00 91.25 300 LEU A O 1
ATOM 2263 N N . TYR A 1 301 ? 8.569 -0.007 -24.571 1.00 91.44 301 TYR A N 1
ATOM 2264 C CA . TYR A 1 301 ? 9.435 -0.512 -25.631 1.00 91.44 301 TYR A CA 1
ATOM 2265 C C . TYR A 1 301 ? 9.382 0.365 -26.889 1.00 91.44 301 TYR A C 1
ATOM 2267 O O . TYR A 1 301 ? 10.403 0.531 -27.563 1.00 91.44 301 TYR A O 1
ATOM 2275 N N . ALA A 1 302 ? 8.217 0.946 -27.201 1.00 90.75 302 ALA A N 1
ATOM 2276 C CA . ALA A 1 302 ? 8.069 1.894 -28.305 1.00 90.75 302 ALA A CA 1
ATOM 2277 C C . ALA A 1 302 ? 8.943 3.143 -28.091 1.00 90.75 302 ALA A C 1
ATOM 2279 O O . ALA A 1 302 ? 9.672 3.539 -28.998 1.00 90.75 302 ALA A O 1
ATOM 2280 N N . ASP A 1 303 ? 8.969 3.663 -26.861 1.00 88.19 303 ASP A N 1
ATOM 2281 C CA . ASP A 1 303 ? 9.718 4.869 -26.485 1.00 88.19 303 ASP A CA 1
ATOM 2282 C C . ASP A 1 303 ? 11.121 4.570 -25.912 1.00 88.19 303 ASP A C 1
ATOM 2284 O O . ASP A 1 303 ? 11.764 5.451 -25.336 1.00 88.19 303 ASP A O 1
ATOM 2288 N N . ARG A 1 304 ? 11.630 3.335 -26.055 1.00 87.75 304 ARG A N 1
ATOM 2289 C CA . ARG A 1 304 ? 12.836 2.859 -25.340 1.00 87.75 304 ARG A CA 1
ATOM 2290 C C . ARG A 1 304 ? 14.079 3.722 -25.559 1.00 87.75 304 ARG A C 1
ATOM 2292 O O . ARG A 1 304 ? 14.782 4.005 -24.600 1.00 87.75 304 ARG A O 1
ATOM 2299 N N . HIS A 1 305 ? 14.306 4.197 -26.785 1.00 85.25 305 HIS A N 1
ATOM 2300 C CA . HIS A 1 305 ? 15.458 5.046 -27.130 1.00 85.25 305 HIS A CA 1
ATOM 2301 C C . HIS A 1 305 ? 15.395 6.421 -26.467 1.00 85.25 305 HIS A C 1
ATOM 2303 O O . HIS A 1 305 ? 16.418 7.040 -26.205 1.00 85.25 305 HIS A O 1
ATOM 2309 N N . SER A 1 306 ? 14.184 6.899 -26.185 1.00 84.56 306 SER A N 1
ATOM 2310 C CA . SER A 1 306 ? 13.974 8.180 -25.523 1.00 84.56 306 SER A CA 1
ATOM 2311 C C . SER A 1 306 ? 13.909 8.060 -23.998 1.00 84.56 306 SER A C 1
ATOM 2313 O O . SER A 1 306 ? 14.140 9.057 -23.315 1.00 84.56 306 SER A O 1
ATOM 2315 N N . LEU A 1 307 ? 13.543 6.887 -23.472 1.00 82.19 307 LEU A N 1
ATOM 2316 C CA . LEU A 1 307 ? 13.437 6.605 -22.037 1.00 82.19 307 LEU A CA 1
ATOM 2317 C C . LEU A 1 307 ? 14.771 6.155 -21.433 1.00 82.19 307 LEU A C 1
ATOM 2319 O O . LEU A 1 307 ? 15.086 6.505 -20.297 1.00 82.19 307 LEU A O 1
ATOM 2323 N N . VAL A 1 308 ? 15.552 5.377 -22.182 1.00 79.94 308 VAL A N 1
ATOM 2324 C CA . VAL A 1 308 ? 16.855 4.856 -21.761 1.00 79.94 308 VAL A CA 1
ATOM 2325 C C . VAL A 1 308 ? 17.942 5.804 -22.263 1.00 79.94 308 VAL A C 1
ATOM 2327 O O . VAL A 1 308 ? 18.676 5.517 -23.202 1.00 79.94 308 VAL A O 1
ATOM 2330 N N . GLY A 1 309 ? 17.986 6.995 -21.663 1.00 78.06 309 GLY A N 1
ATOM 2331 C CA . GLY A 1 309 ? 19.042 7.972 -21.925 1.00 78.06 309 GLY A CA 1
ATOM 2332 C C . GLY A 1 309 ? 20.390 7.568 -21.305 1.00 78.06 309 GLY A C 1
ATOM 2333 O O . GLY A 1 309 ? 20.450 6.597 -20.543 1.00 78.06 309 GLY A O 1
ATOM 2334 N N . PRO A 1 310 ? 21.465 8.350 -21.541 1.00 72.19 310 PRO A N 1
ATOM 2335 C CA . PRO A 1 310 ? 22.788 8.097 -20.954 1.00 72.19 310 PRO A CA 1
ATOM 2336 C C . PRO A 1 310 ? 22.724 8.045 -19.426 1.00 72.19 310 PRO A C 1
ATOM 2338 O O . PRO A 1 310 ? 23.353 7.205 -18.799 1.00 72.19 310 PRO A O 1
ATOM 2341 N N . CYS A 1 311 ? 21.831 8.842 -18.835 1.00 75.56 311 CYS A N 1
ATOM 2342 C CA . CYS A 1 311 ? 21.483 8.775 -17.429 1.00 75.56 311 CYS A CA 1
ATOM 2343 C C . CYS A 1 311 ? 21.134 7.344 -16.970 1.00 75.56 311 CYS A C 1
ATOM 2345 O O . CYS A 1 311 ? 21.657 6.878 -15.971 1.00 75.56 311 CYS A O 1
ATOM 2347 N N . VAL A 1 312 ? 20.274 6.609 -17.670 1.00 78.12 312 VAL A N 1
ATOM 2348 C CA . VAL A 1 312 ? 19.863 5.256 -17.250 1.00 78.12 312 VAL A CA 1
ATOM 2349 C C . VAL A 1 312 ? 20.954 4.213 -17.524 1.00 78.12 312 VAL A C 1
ATOM 2351 O O . VAL A 1 312 ? 21.060 3.230 -16.793 1.00 78.12 312 VAL A O 1
ATOM 2354 N N . LEU A 1 313 ? 21.782 4.424 -18.544 1.00 79.06 313 LEU A N 1
ATOM 2355 C CA . LEU A 1 313 ? 22.862 3.499 -18.901 1.00 79.06 313 LEU A CA 1
ATOM 2356 C C . LEU A 1 313 ? 24.087 3.649 -17.988 1.00 79.06 313 LEU A C 1
ATOM 2358 O O . LEU A 1 313 ? 24.713 2.662 -17.632 1.00 79.06 313 LEU A O 1
ATOM 2362 N N . GLU A 1 314 ? 24.375 4.857 -17.504 1.00 79.81 314 GLU A N 1
ATOM 2363 C CA . GLU A 1 314 ? 25.466 5.119 -16.552 1.00 79.81 314 GLU A CA 1
ATOM 2364 C C . GLU A 1 314 ? 25.232 4.504 -15.162 1.00 79.81 314 GLU A C 1
ATOM 2366 O O . GLU A 1 314 ? 26.148 4.457 -14.341 1.00 79.81 314 GLU A O 1
ATOM 2371 N N . THR A 1 315 ? 24.009 4.055 -14.859 1.00 76.50 315 THR A N 1
ATOM 2372 C CA . THR A 1 315 ? 23.682 3.484 -13.545 1.00 76.50 315 THR A CA 1
ATOM 2373 C C . THR A 1 315 ? 24.287 2.102 -13.303 1.00 76.50 315 THR A C 1
ATOM 2375 O O . THR A 1 315 ? 24.509 1.751 -12.144 1.00 76.50 315 THR A O 1
ATOM 2378 N N . ASP A 1 316 ? 24.539 1.316 -14.352 1.00 79.00 316 ASP A N 1
ATOM 2379 C CA . ASP A 1 316 ? 25.145 -0.012 -14.235 1.00 79.00 316 ASP A CA 1
ATOM 2380 C C . ASP A 1 316 ? 25.990 -0.314 -15.486 1.00 79.00 316 ASP A C 1
ATOM 2382 O O . ASP A 1 316 ? 25.492 -0.131 -16.595 1.00 79.00 316 ASP A O 1
ATOM 2386 N N . PRO A 1 317 ? 27.240 -0.797 -15.353 1.00 78.06 317 PRO A N 1
ATOM 2387 C CA . PRO A 1 317 ? 28.094 -1.119 -16.500 1.00 78.06 317 PRO A CA 1
ATOM 2388 C C . PRO A 1 317 ? 27.523 -2.209 -17.421 1.00 78.06 317 PRO A C 1
ATOM 2390 O O . PRO A 1 317 ? 27.969 -2.329 -18.558 1.00 78.06 317 PRO A O 1
ATOM 2393 N N . LEU A 1 318 ? 26.572 -3.016 -16.938 1.00 81.00 318 LEU A N 1
ATOM 2394 C CA . LEU A 1 318 ? 25.906 -4.066 -17.717 1.00 81.00 318 LEU A CA 1
ATOM 2395 C C . LEU A 1 318 ? 24.606 -3.590 -18.383 1.00 81.00 318 LEU A C 1
ATOM 2397 O O . LEU A 1 318 ? 23.940 -4.393 -19.038 1.00 81.00 318 LEU A O 1
ATOM 2401 N N . ALA A 1 319 ? 24.208 -2.329 -18.184 1.00 82.94 319 ALA A N 1
ATOM 2402 C CA . ALA A 1 319 ? 22.984 -1.790 -18.757 1.00 82.94 319 ALA A CA 1
ATOM 2403 C C . ALA A 1 319 ? 23.131 -1.581 -20.270 1.00 82.94 319 ALA A C 1
ATOM 2405 O O . ALA A 1 319 ? 23.890 -0.721 -20.707 1.00 82.94 319 ALA A O 1
ATOM 2406 N N . ASP A 1 320 ? 22.354 -2.326 -21.057 1.00 84.25 320 ASP A N 1
ATOM 2407 C CA . ASP A 1 320 ? 22.314 -2.181 -22.515 1.00 84.25 320 ASP A CA 1
ATOM 2408 C C . ASP A 1 320 ? 20.870 -2.226 -23.041 1.00 84.25 320 ASP A C 1
ATOM 2410 O O . ASP A 1 320 ? 20.034 -2.999 -22.560 1.00 84.25 320 ASP A O 1
ATOM 2414 N N . ILE A 1 321 ? 20.577 -1.386 -24.035 1.00 85.81 321 ILE A N 1
ATOM 2415 C CA . ILE A 1 321 ? 19.286 -1.319 -24.732 1.00 85.81 321 ILE A CA 1
ATOM 2416 C C . ILE A 1 321 ? 19.068 -2.590 -25.562 1.00 85.81 321 ILE A C 1
ATOM 2418 O O . ILE A 1 321 ? 17.929 -3.052 -25.676 1.00 85.81 321 ILE A O 1
ATOM 2422 N N . ASP A 1 322 ? 20.132 -3.194 -26.088 1.00 83.88 322 ASP A N 1
ATOM 2423 C CA . ASP A 1 322 ? 20.027 -4.379 -26.948 1.00 83.88 322 ASP A CA 1
ATOM 2424 C C . ASP A 1 322 ? 19.612 -5.649 -26.179 1.00 83.88 322 ASP A C 1
ATOM 2426 O O . ASP A 1 322 ? 19.095 -6.600 -26.766 1.00 83.88 322 ASP A O 1
ATOM 2430 N N . ASN A 1 323 ? 19.708 -5.636 -24.844 1.00 83.69 323 ASN A N 1
ATOM 2431 C CA . ASN A 1 323 ? 19.238 -6.723 -23.976 1.00 83.69 323 ASN A CA 1
ATOM 2432 C C . ASN A 1 323 ? 17.700 -6.808 -23.866 1.00 83.69 323 ASN A C 1
ATOM 2434 O O . ASN A 1 323 ? 17.160 -7.719 -23.224 1.00 83.69 323 ASN A O 1
ATOM 2438 N N . LEU A 1 324 ? 16.970 -5.847 -24.440 1.00 87.38 324 LEU A N 1
ATOM 2439 C CA . LEU A 1 324 ? 15.519 -5.754 -24.313 1.00 87.38 324 LEU A CA 1
ATOM 2440 C C . LEU A 1 324 ? 14.791 -6.774 -25.206 1.00 87.38 324 LEU A C 1
ATOM 2442 O O . LEU A 1 324 ? 14.877 -6.683 -26.434 1.00 87.38 324 LEU A O 1
ATOM 2446 N N . PRO A 1 325 ? 13.990 -7.693 -24.631 1.00 87.62 325 PRO A N 1
ATOM 2447 C CA . PRO A 1 325 ? 13.198 -8.623 -25.424 1.00 87.62 325 PRO A CA 1
ATOM 2448 C C . PRO A 1 325 ? 12.107 -7.891 -26.214 1.00 87.62 325 PRO A C 1
ATOM 2450 O O . PRO A 1 325 ? 11.514 -6.921 -25.745 1.00 87.62 325 PRO A O 1
ATOM 2453 N N . ALA A 1 326 ? 11.790 -8.395 -27.405 1.00 83.56 326 ALA A N 1
ATOM 2454 C CA . ALA A 1 326 ? 10.628 -7.913 -28.142 1.00 83.56 326 ALA A CA 1
ATOM 2455 C C . ALA A 1 326 ? 9.320 -8.207 -27.358 1.00 83.56 326 ALA A C 1
ATOM 2457 O O . ALA A 1 326 ? 9.224 -9.257 -26.713 1.00 83.56 326 ALA A O 1
ATOM 2458 N N . PRO A 1 327 ? 8.340 -7.280 -27.372 1.00 77.75 327 PRO A N 1
ATOM 2459 C CA . PRO A 1 327 ? 7.105 -7.361 -26.583 1.00 77.75 327 PRO A CA 1
ATOM 2460 C C . PRO A 1 327 ? 6.059 -8.368 -27.087 1.00 77.75 327 PRO A C 1
ATOM 2462 O O . PRO A 1 327 ? 6.082 -8.729 -28.282 1.00 77.75 327 PRO A O 1
#

Sequence (327 aa):
MATAATSAAAVRPSAASGVCPDCRLTPPDLVHDFATGDLLCAHCNASVAHRLTTQSAKWSPPAAESLASSTSSGASEPPSPILAQAQRSRSRAVVQRQERNLQRALGEITQYSKYLDLPASTLPLALSLYQRAEAANLHRGKNPTALAAACLFLACRQQSIPRTFKEICHHTRVPRKDIGRTFKVLKDRLLMNASQQQSPMQMHQQQPVPLARCMSVVSDDLIARFCQRLSLLGGAMECAKRVNLEVRSRDTLAGKSPVSVAAACIYLAAHLVAQPRLPNHVSCVAGVSEVTIRNAYRLLYADRHSLVGPCVLETDPLADIDNLPAP

Secondary structure (DSSP, 8-state):
-----------PPPGGGSS-TTT--SSPPEEEETTTTEEEETTT--EEES---------PPPP---------S---PPPPHHHHHHHHHHHHHHHHHHHHHHHHHHHHHHHHHHHTT--TTHHHHHHHHHHHHHHTTTTTTS-HHHHHHHHHHHHHHHTT-PPPHHHHHHHH---HHHHHHHHHHHHIIIIIGGGT---S----------GGGGSS--HHHHHHHHHHHTT--HHHHHHHHHHHHHHHHTTTTTTS-HHHHHHHHHHHHHHHTT----HHHHHHHHT--HHHHHHHHHHHHHTHHHHS-HHHHTT-TT--GGGPPP-

=== Feature glossary ===
Annotated list of the representations used here:

Nearest PDB structures. The Foldseek neighbor list gives the closest experimentally determined structures in the PDB, ranked by structural alignment. TM-score near 1 means near-identical fold; near 0.3 means only rough topology match. This is how one finds what a novel AlphaFold prediction most resembles in the solved-structure universe.

Foldseek 3Di. Foldseek's 3Di representation compresses backbone geometry into a per-residue letter drawn from a learned twenty-state alphabet. It captures the tertiary interaction pattern around each residue — which residues are packed against it in space, regardless of where they are in sequence.

Radius of gyration, Cα contacts, bounding box. Radius of gyration (Rg) is the root-mean-square distance of Cα atoms from their centroid — a single number for overall size and compactness. A globular domain of N residues has Rg ≈ 2.2·N^0.38 Å; an extended or disordered chain has a much larger Rg. The Cα contact count is the number of residue pairs whose Cα atoms are within 8 Å and are more than four positions apart in sequence — a standard proxy for tertiary packing density. The bounding box is the smallest axis-aligned box enclosing all Cα atoms.

InterPro / GO / CATH / organism. The annotation block draws on four external resources. InterPro: which protein families and domains the sequence belongs to. GO: standardized terms for what the protein does, what process it participates in, and where in the cell it acts. CATH: which structural fold it has in the CATH hierarchy. Organism: the species of origin.

mmCIF coordinates. The mmCIF block holds the 3D Cartesian coordinates of each backbone atom (N, Cα, C, O) in ångströms. mmCIF is the PDB's canonical archive format — a tagged-loop text representation of the atomic model.

pLDDT. pLDDT is the predicted lDDT-Cα score: AlphaFold's confidence that the local environment of each residue (all inter-atomic distances within 15 Å) is correctly placed. It is a per-residue number between 0 and 100, with higher meaning more reliable.

Backbone torsions (φ/ψ). φ (phi) and ψ (psi) are the two rotatable backbone dihedrals per residue: φ is the C(i-1)–N–Cα–C torsion, ψ is the N–Cα–C–N(i+1) torsion, both in degrees on (−180°, 180°]. α-helical residues cluster near (−60°, −45°); β-strand residues near (−120°, +130°). A Ramachandran plot is simply a scatter of (φ, ψ) for every residue.

B-factor. For experimental (PDB) structures, the B-factor (temperature factor) quantifies the positional spread of each atom in the crystal — a combination of thermal vibration and static disorder — in units of Å². High B-factors mark flexible loops or poorly resolved regions; low B-factors mark the rigid, well-ordered core.

Secondary structure (3-state, P-SEA). SS3 is a coarse helix/strand/coil call (letters a/b/c) made by the P-SEA algorithm from inter-Cα distances and dihedrals. It is less detailed than DSSP but needs only Cα positions.

Predicted aligned error. Predicted aligned error is AlphaFold's pairwise confidence. Unlike pLDDT (per-residue), PAE is per-residue-pair and captures whether two parts of the structure are correctly placed relative to each other. Units are ångströms of expected positional error.

Solvent-accessible surface area. Solvent-accessible surface area (SASA) is the area in Å² traced out by the centre of a 1.4 Å probe sphere (a water molecule) rolled over the protein's van der Waals surface (Shrake–Rupley / Lee–Richards construction). Buried residues have near-zero SASA; fully exposed residues can exceed 200 Å². The total SASA scales roughly with the number of surface residues.

Secondary structure (8-state, DSSP). The SS8 string is DSSP's per-residue secondary-structure call. α-helix (H) means an i→i+4 H-bond ladder; β-strand (E) means the residue participates in a β-sheet; 3₁₀ (G) and π (I) are tighter and wider helices; T/S are turns/bends; '-' is loop.

Rendered structure images. Structure images are PyMOL renders from six orthogonal camera directions. Cartoon representation draws helices as coils and strands as arrows; sticks shows the backbone as bonds; surface shows the solvent-excluded envelope. Rainbow coloring maps sequence position to hue (blue→red, N→C); chain coloring assigns a distinct color per polypeptide.

Sequence. The amino-acid sequence is the protein's primary structure: the linear order of residues from the N-terminus to the C-terminus, written in one-letter code. Everything else here — the 3D coordinates, the secondary structure, the domain annotations — is ultimately a consequence of this string.

Contact-map, Ramachandran, and PAE plots. Three diagnostic plots accompany the record. The Cα contact map visualizes the tertiary structure as a 2D adjacency matrix (8 Å cutoff, sequence-local contacts suppressed). The Ramachandran plot shows the distribution of backbone (φ, ψ) torsions, with points in the α and β basins reflecting secondary structure content. The PAE plot shows AlphaFold's inter-residue confidence as a color matrix.